Protein AF-A0A8C5A6H9-F1 (afdb_monomer_lite)

Organism: Gadus morhua (NCBI:txid8049)

Foldseek 3Di:
DLLLQQLLLLLQVVLCLQFPCNPPPDPVNVVSVVSNVVSVVSLCVVVPDDPDDDDDPCPVVLVVPLDLVVPVLLVVLLVVLVVLLVVLVLLLCLLVVPVDPVSVCCCQAAAVLSVAPRCRNNVLSNSSNVPVNVLSVVLSVLSNAFAAQCNLSSLSSVLNSLLVSLVVRLCQLQDPPNPPSRHHDPVNNVVNCVVSVCSNVSSVVVSVVCVVCVSRHNDDDPPPPDD

pLDDT: mean 77.81, std 19.08, range [29.95, 96.19]

Radius of gyration: 20.24 Å; chains: 1; bounding box: 50×39×72 Å

InterPro domains:
  IPR033118 EXPERA domain [PF05241] (215-316)
  IPR033118 EXPERA domain [PS51751] (26-149)
  IPR033118 EXPERA domain [PS51751] (179-313)
  IPR047195 Transmembrane 6 superfamily member 1/2 [cd21106] (8-324)
  IPR059044 Transmembrane 6 superfamily member 1/2, transmembrane domain [PF26083] (27-160)

Structure (mmCIF, N/CA/C/O backbone):
data_AF-A0A8C5A6H9-F1
#
_entry.id   AF-A0A8C5A6H9-F1
#
loop_
_atom_site.group_PDB
_atom_site.id
_atom_site.type_symbol
_atom_site.label_atom_id
_atom_site.label_alt_id
_atom_site.label_comp_id
_atom_site.label_asym_id
_atom_site.label_entity_id
_atom_site.label_seq_id
_atom_site.pdbx_PDB_ins_code
_atom_site.Cartn_x
_atom_site.Cartn_y
_atom_site.Cartn_z
_atom_site.occupancy
_atom_site.B_iso_or_equiv
_atom_site.auth_seq_id
_atom_site.auth_comp_id
_atom_site.auth_asym_id
_atom_site.auth_atom_id
_atom_site.pdbx_PDB_model_num
ATOM 1 N N . MET A 1 1 ? -3.275 17.966 7.745 1.00 32.75 1 MET A N 1
ATOM 2 C CA . MET A 1 1 ? -2.612 18.231 6.449 1.00 32.75 1 MET A CA 1
ATOM 3 C C . MET A 1 1 ? -1.082 18.233 6.530 1.00 32.75 1 MET A C 1
ATOM 5 O O . MET A 1 1 ? -0.492 17.396 5.872 1.00 32.75 1 MET A O 1
ATOM 9 N N . TYR A 1 2 ? -0.413 19.043 7.370 1.00 29.95 2 TYR A N 1
ATOM 10 C CA . TYR A 1 2 ? 1.060 18.943 7.549 1.00 29.95 2 TYR A CA 1
ATOM 11 C C . TYR A 1 2 ? 1.536 17.670 8.277 1.00 29.95 2 TYR A C 1
ATOM 13 O O . TYR A 1 2 ? 2.704 17.320 8.201 1.00 29.95 2 TYR A O 1
ATOM 21 N N . PHE A 1 3 ? 0.625 16.978 8.964 1.00 32.16 3 PHE A N 1
ATOM 22 C CA . PHE A 1 3 ? 0.917 15.822 9.816 1.00 32.16 3 PHE A CA 1
ATOM 23 C C . PHE A 1 3 ? 0.819 14.460 9.091 1.00 32.16 3 PHE A C 1
ATOM 25 O O . PHE A 1 3 ? 1.395 13.475 9.535 1.00 32.16 3 PHE A O 1
ATOM 32 N N . GLU A 1 4 ? 0.116 14.415 7.954 1.00 34.84 4 GLU A N 1
ATOM 33 C CA . GLU A 1 4 ? -0.181 13.189 7.183 1.00 34.84 4 GLU A CA 1
ATOM 34 C C . GLU A 1 4 ? 0.996 12.712 6.325 1.00 34.84 4 GLU A C 1
ATOM 36 O O . GLU A 1 4 ? 1.080 11.544 5.958 1.00 34.84 4 GLU A O 1
ATOM 41 N N . VAL A 1 5 ? 1.908 13.627 5.997 1.00 42.59 5 VAL A N 1
ATOM 42 C CA . VAL A 1 5 ? 2.967 13.388 5.011 1.00 42.59 5 VAL A CA 1
ATOM 43 C C . VAL A 1 5 ? 4.311 13.101 5.695 1.00 42.59 5 VAL A C 1
ATOM 45 O O . VAL A 1 5 ? 5.244 12.651 5.043 1.00 42.59 5 VAL A O 1
ATOM 48 N N . SER A 1 6 ? 4.429 13.323 7.009 1.00 36.84 6 SER A N 1
ATOM 49 C CA . SER A 1 6 ? 5.723 13.292 7.692 1.00 36.84 6 SER A CA 1
ATOM 50 C C . SER A 1 6 ? 6.153 11.861 8.056 1.00 36.84 6 SER A C 1
ATOM 52 O O . SER A 1 6 ? 7.066 11.311 7.452 1.00 36.84 6 SER A O 1
ATOM 54 N N . VAL A 1 7 ? 5.473 11.194 8.985 1.00 41.84 7 VAL A N 1
ATOM 55 C CA . VAL A 1 7 ? 5.822 9.849 9.505 1.00 41.84 7 VAL A CA 1
ATOM 56 C C . VAL A 1 7 ? 6.287 8.790 8.461 1.00 41.84 7 VAL A C 1
ATOM 58 O O . VAL A 1 7 ? 7.306 8.135 8.700 1.00 41.84 7 VAL A O 1
ATOM 61 N N . PRO A 1 8 ? 5.629 8.631 7.296 1.00 43.25 8 PRO A N 1
ATOM 62 C CA . PRO A 1 8 ? 6.088 7.860 6.128 1.00 43.25 8 PRO A CA 1
ATOM 63 C C . PRO A 1 8 ? 7.559 7.974 5.742 1.00 43.25 8 PRO A C 1
ATOM 65 O O . PRO A 1 8 ? 8.177 7.005 5.291 1.00 43.25 8 PRO A O 1
ATOM 68 N N . CYS A 1 9 ? 8.108 9.180 5.861 1.00 39.91 9 CYS A N 1
ATOM 69 C CA . CYS A 1 9 ? 9.362 9.519 5.221 1.00 39.91 9 CYS A CA 1
ATOM 70 C C . CYS A 1 9 ? 10.543 8.848 5.919 1.00 39.91 9 CYS A C 1
ATOM 72 O O . CYS A 1 9 ? 11.524 8.515 5.265 1.00 39.91 9 CYS A O 1
ATOM 74 N N . CYS A 1 10 ? 10.422 8.541 7.212 1.00 40.81 10 CYS A N 1
ATOM 75 C CA . CYS A 1 10 ? 11.445 7.843 7.993 1.00 40.81 10 CYS A CA 1
ATOM 76 C C . CYS A 1 10 ? 11.678 6.402 7.531 1.00 40.81 10 CYS A C 1
ATOM 78 O O . CYS A 1 10 ? 12.814 5.938 7.541 1.00 40.81 10 CYS A O 1
ATOM 80 N N . LEU A 1 11 ? 10.616 5.707 7.110 1.00 43.72 11 LEU A N 1
ATOM 81 C CA . LEU A 1 11 ? 10.711 4.334 6.613 1.00 43.72 11 LEU A CA 1
ATOM 82 C C . LEU A 1 11 ? 11.313 4.285 5.208 1.00 43.72 11 LEU A C 1
ATOM 84 O O . LEU A 1 11 ? 12.068 3.365 4.913 1.00 43.72 11 LEU A O 1
ATOM 88 N N . TYR A 1 12 ? 11.019 5.275 4.357 1.00 48.03 12 TYR A N 1
ATOM 89 C CA . TYR A 1 12 ? 11.419 5.233 2.947 1.00 48.03 12 TYR A CA 1
ATOM 90 C C . TYR A 1 12 ? 12.676 6.037 2.586 1.00 48.03 12 TYR A C 1
ATOM 92 O O . TYR A 1 12 ? 13.278 5.798 1.539 1.00 48.03 12 TYR A O 1
ATOM 100 N N . PHE A 1 13 ? 13.118 6.959 3.443 1.00 49.59 13 PHE A N 1
ATOM 101 C CA . PHE A 1 13 ? 14.305 7.783 3.214 1.00 49.59 13 PHE A CA 1
ATOM 102 C C . PHE A 1 13 ? 15.634 7.023 3.067 1.00 49.59 13 PHE A C 1
ATOM 104 O O . PHE A 1 13 ? 16.380 7.369 2.145 1.00 49.59 13 PHE A O 1
ATOM 111 N N . PRO A 1 14 ? 15.956 5.974 3.859 1.00 52.91 14 PRO A N 1
ATOM 112 C CA . PRO A 1 14 ? 17.180 5.205 3.620 1.00 52.91 14 PRO A CA 1
ATOM 113 C C . PRO A 1 14 ? 17.219 4.559 2.222 1.00 52.91 14 PRO A C 1
ATOM 115 O O . PRO A 1 14 ? 18.298 4.306 1.692 1.00 52.91 14 PRO A O 1
ATOM 118 N N . PHE A 1 15 ? 16.072 4.366 1.560 1.00 49.03 15 PHE A N 1
ATOM 119 C CA . PHE A 1 15 ? 16.014 3.781 0.218 1.00 49.03 15 PHE A CA 1
ATOM 120 C C . PHE A 1 15 ? 16.299 4.777 -0.910 1.00 49.03 15 PHE A C 1
ATOM 122 O O . PHE A 1 15 ? 16.715 4.352 -1.990 1.00 49.03 15 PHE A O 1
ATOM 129 N N . CYS A 1 16 ? 16.194 6.088 -0.666 1.00 51.28 16 CYS A N 1
ATOM 130 C CA . CYS A 1 16 ? 16.636 7.108 -1.626 1.00 51.28 16 CYS A CA 1
ATOM 131 C C . CYS A 1 16 ? 18.145 7.014 -1.930 1.00 51.28 16 CYS A C 1
ATOM 133 O O . CYS A 1 16 ? 18.565 7.374 -3.029 1.00 51.28 16 CYS A O 1
ATOM 135 N N . PHE A 1 17 ? 18.948 6.458 -1.015 1.00 45.25 17 PHE A N 1
ATOM 136 C CA . PHE A 1 17 ? 20.385 6.226 -1.215 1.00 45.25 17 PHE A CA 1
ATOM 137 C C . PHE A 1 17 ? 20.705 5.049 -2.151 1.00 45.25 17 PHE A C 1
ATOM 139 O O . PHE A 1 17 ? 21.821 4.956 -2.651 1.00 45.25 17 PHE A O 1
ATOM 146 N N . THR A 1 18 ? 19.738 4.164 -2.422 1.00 46.59 18 THR A N 1
ATOM 147 C CA . THR A 1 18 ? 19.927 2.975 -3.284 1.00 46.59 18 THR A CA 1
ATOM 148 C C . THR A 1 18 ? 19.525 3.204 -4.748 1.00 46.59 18 THR A C 1
ATOM 150 O O . THR A 1 18 ? 19.707 2.331 -5.596 1.00 46.59 18 THR A O 1
ATOM 153 N N . GLY A 1 19 ? 18.969 4.378 -5.069 1.00 46.19 19 GLY A N 1
ATOM 154 C CA . GLY A 1 19 ? 18.598 4.754 -6.432 1.00 46.19 19 GLY A CA 1
ATOM 155 C C . GLY A 1 19 ? 19.796 5.194 -7.279 1.00 46.19 19 GLY A C 1
ATOM 156 O O . GLY A 1 19 ? 20.845 5.563 -6.761 1.00 46.19 19 GLY A O 1
ATOM 157 N N . LYS A 1 20 ? 19.610 5.248 -8.606 1.00 46.69 20 LYS A N 1
ATOM 158 C CA . LYS A 1 20 ? 20.627 5.640 -9.612 1.00 46.69 20 LYS A CA 1
ATOM 159 C C . LYS A 1 20 ? 21.284 7.018 -9.368 1.00 46.69 20 LYS A C 1
ATOM 161 O O . LYS A 1 20 ? 22.309 7.316 -9.968 1.00 46.69 20 LYS A O 1
ATOM 166 N N . TYR A 1 21 ? 20.703 7.835 -8.486 1.00 52.69 21 TYR A N 1
ATOM 167 C CA . TYR A 1 21 ? 21.174 9.166 -8.086 1.00 52.69 21 TYR A CA 1
ATOM 168 C C . TYR A 1 21 ? 21.500 9.285 -6.584 1.00 52.69 21 TYR A C 1
ATOM 170 O O . TYR A 1 21 ? 21.670 10.396 -6.092 1.00 52.69 21 TYR A O 1
ATOM 178 N N . GLY A 1 22 ? 21.604 8.173 -5.843 1.00 51.25 22 GLY A N 1
ATOM 179 C CA . GLY A 1 22 ? 21.815 8.172 -4.387 1.00 51.25 22 GLY A CA 1
ATOM 180 C C . GLY A 1 22 ? 23.109 8.852 -3.915 1.00 51.25 22 GLY A C 1
ATOM 181 O O . GLY A 1 22 ? 23.223 9.204 -2.745 1.00 51.25 22 GLY A O 1
ATOM 182 N N . THR A 1 23 ? 24.064 9.084 -4.822 1.00 50.41 23 THR A N 1
ATOM 183 C CA . THR A 1 23 ? 25.348 9.756 -4.563 1.00 50.41 23 THR A CA 1
ATOM 184 C C . THR A 1 23 ? 25.373 11.237 -4.961 1.00 50.41 23 THR A C 1
ATOM 186 O O . THR A 1 23 ? 26.350 11.926 -4.670 1.00 50.41 23 THR A O 1
ATOM 189 N N . GLN A 1 24 ? 24.325 11.762 -5.609 1.00 55.00 24 GLN A N 1
ATOM 190 C CA . GLN A 1 24 ? 24.248 13.179 -5.977 1.00 55.00 24 GLN A CA 1
ATOM 191 C C . GLN A 1 24 ? 23.612 13.991 -4.844 1.00 55.00 24 GLN A C 1
ATOM 193 O O . GLN A 1 24 ? 22.392 14.118 -4.736 1.00 55.00 24 GLN A O 1
ATOM 198 N N . VAL A 1 25 ? 24.468 14.563 -3.996 1.00 52.41 25 VAL A N 1
ATOM 199 C CA . VAL A 1 25 ? 24.085 15.414 -2.862 1.00 52.41 25 VAL A CA 1
ATOM 200 C C . VAL A 1 25 ? 23.673 16.805 -3.369 1.00 52.41 25 VAL A C 1
ATOM 202 O O . VAL A 1 25 ? 24.443 17.759 -3.350 1.00 52.41 25 VAL A O 1
ATOM 205 N N . GLY A 1 26 ? 22.463 16.914 -3.918 1.00 60.84 26 GLY A N 1
ATOM 206 C CA . GLY A 1 26 ? 21.876 18.191 -4.337 1.00 60.84 26 GLY A CA 1
ATOM 207 C C . GLY A 1 26 ? 21.120 18.898 -3.198 1.00 60.84 26 GLY A C 1
ATOM 208 O O . GLY A 1 26 ? 20.807 18.275 -2.188 1.00 60.84 26 GLY A O 1
ATOM 209 N N . PRO A 1 27 ? 20.724 20.174 -3.352 1.00 57.44 27 PRO A N 1
ATOM 210 C CA . PRO A 1 27 ? 19.940 20.900 -2.341 1.00 57.44 27 PRO A CA 1
ATOM 211 C C . PRO A 1 27 ? 18.602 20.223 -1.970 1.00 57.44 27 PRO A C 1
ATOM 213 O O . PRO A 1 27 ? 18.133 20.345 -0.840 1.00 57.44 27 PRO A O 1
ATOM 216 N N . LEU A 1 28 ? 18.024 19.433 -2.883 1.00 58.66 28 LEU A N 1
ATOM 217 C CA . LEU A 1 28 ? 16.845 18.590 -2.634 1.00 58.66 28 LEU A CA 1
ATOM 218 C C . LEU A 1 28 ? 17.087 17.527 -1.547 1.00 58.66 28 LEU A C 1
ATOM 220 O O . LEU A 1 28 ? 16.167 17.166 -0.821 1.00 58.66 28 LEU A O 1
ATOM 224 N N . PHE A 1 29 ? 18.324 17.052 -1.395 1.00 58.66 29 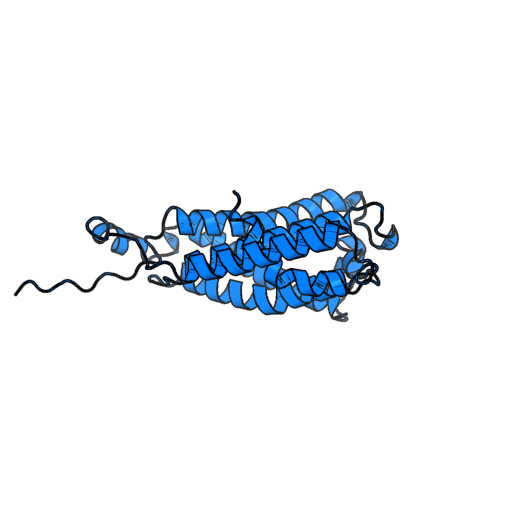PHE A N 1
ATOM 225 C CA . PHE A 1 29 ? 18.695 16.055 -0.392 1.00 58.66 29 PHE A CA 1
ATOM 226 C C . PHE A 1 29 ? 18.609 16.614 1.033 1.00 58.66 29 PHE A C 1
ATOM 228 O O . PHE A 1 29 ? 18.078 15.953 1.921 1.00 58.66 29 PHE A O 1
ATOM 235 N N . LEU A 1 30 ? 19.051 17.859 1.245 1.00 64.12 30 LEU A N 1
ATOM 236 C CA . LEU A 1 30 ? 18.933 18.537 2.541 1.00 64.12 30 LEU A CA 1
ATOM 237 C C . LEU A 1 30 ? 17.471 18.785 2.919 1.00 64.12 30 LEU A C 1
ATOM 239 O O . LEU A 1 30 ? 17.105 18.632 4.083 1.00 64.12 30 LEU A O 1
ATOM 243 N N . LEU A 1 31 ? 16.631 19.109 1.932 1.00 65.75 31 LEU A N 1
ATOM 244 C CA . LEU A 1 31 ? 15.192 19.256 2.129 1.00 65.75 31 LEU A CA 1
ATOM 245 C C . LEU A 1 31 ? 14.530 17.913 2.474 1.00 65.75 31 LEU A C 1
ATOM 247 O O . LEU A 1 31 ? 13.665 17.865 3.341 1.00 65.75 31 LEU A O 1
ATOM 251 N N . HIS A 1 32 ? 14.975 16.804 1.876 1.00 61.34 32 HIS A N 1
ATOM 252 C CA . HIS A 1 32 ? 14.516 15.473 2.278 1.00 61.34 32 HIS A CA 1
ATOM 253 C C . HIS A 1 32 ? 14.993 15.075 3.686 1.00 61.34 32 HIS A C 1
ATOM 255 O O . HIS A 1 32 ? 14.204 14.509 4.439 1.00 61.34 32 HIS A O 1
ATOM 261 N N . ILE A 1 33 ? 16.233 15.398 4.080 1.00 62.25 33 ILE A N 1
ATOM 262 C CA . ILE A 1 33 ? 16.727 15.146 5.447 1.00 62.25 33 ILE A CA 1
ATOM 263 C C . ILE A 1 33 ? 15.912 15.930 6.474 1.00 62.25 33 ILE A C 1
ATOM 265 O O . ILE A 1 33 ? 15.464 15.354 7.464 1.00 62.25 33 ILE A O 1
ATOM 269 N N . SER A 1 34 ? 15.703 17.232 6.259 1.00 68.44 34 SER A N 1
ATOM 270 C CA . SER A 1 34 ? 14.941 18.059 7.201 1.00 68.44 34 SER A CA 1
ATOM 271 C C . SER A 1 34 ? 13.501 17.568 7.325 1.00 68.44 34 SER A C 1
ATOM 273 O O . SER A 1 34 ? 12.968 17.480 8.431 1.00 68.44 34 SER A O 1
ATOM 275 N N . TYR A 1 35 ? 12.912 17.144 6.208 1.00 62.16 35 TYR A N 1
ATOM 276 C CA . TYR A 1 35 ? 11.596 16.531 6.180 1.00 62.16 35 TYR A CA 1
ATOM 277 C C . TYR A 1 35 ? 11.532 15.251 7.022 1.00 62.16 35 TYR A C 1
ATOM 279 O O . TYR A 1 35 ? 10.622 15.078 7.830 1.00 62.16 35 TYR A O 1
ATOM 287 N N . VAL A 1 36 ? 12.530 14.376 6.905 1.00 63.03 36 VAL A N 1
ATOM 288 C CA . VAL A 1 36 ? 12.621 13.128 7.678 1.00 63.03 36 VAL A CA 1
ATOM 289 C C . VAL A 1 36 ? 12.822 13.397 9.163 1.00 63.03 36 VAL A C 1
ATOM 291 O O . VAL A 1 36 ? 12.183 12.754 9.986 1.00 63.03 36 VAL A O 1
ATOM 294 N N . LEU A 1 37 ? 13.634 14.382 9.536 1.00 69.69 37 LEU A N 1
ATOM 295 C CA . LEU A 1 37 ? 13.829 14.744 10.943 1.00 69.69 37 LEU A CA 1
ATOM 296 C C . LEU A 1 37 ? 12.535 15.261 11.586 1.00 69.69 37 LEU A C 1
ATOM 298 O O . LEU A 1 37 ? 12.173 14.824 12.679 1.00 69.69 37 LEU A O 1
ATOM 302 N N . VAL A 1 38 ? 11.796 16.122 10.881 1.00 68.44 38 VAL A N 1
ATOM 303 C CA . VAL A 1 38 ? 10.467 16.603 11.307 1.00 68.44 38 VAL A CA 1
ATOM 304 C C . VAL A 1 38 ? 9.493 15.433 11.460 1.00 68.44 38 VAL A C 1
ATOM 306 O O . VAL A 1 38 ? 8.682 15.402 12.382 1.00 68.44 38 VAL A O 1
ATOM 309 N N . SER A 1 39 ? 9.618 14.435 10.592 1.00 60.75 39 SER A N 1
ATOM 310 C CA . SER A 1 39 ? 8.804 13.224 10.589 1.00 60.75 39 SER A CA 1
ATOM 311 C C . SER A 1 39 ? 9.081 12.292 11.756 1.00 60.75 39 SER A C 1
ATOM 313 O O . SER A 1 39 ? 8.139 11.854 12.414 1.00 60.75 39 SER A O 1
ATOM 315 N N . VAL A 1 40 ? 10.357 12.033 12.058 1.00 64.62 40 VAL A N 1
ATOM 316 C CA . VAL A 1 40 ? 10.775 11.276 13.244 1.00 64.62 40 VAL A CA 1
ATOM 317 C C . VAL A 1 40 ? 10.258 11.981 14.498 1.00 64.62 40 VAL A C 1
ATOM 319 O O . VAL A 1 40 ? 9.619 11.353 15.341 1.00 64.62 40 VAL A O 1
ATOM 322 N N . TRP A 1 41 ? 10.474 13.296 14.594 1.00 72.56 41 TRP A N 1
ATOM 323 C CA . TRP A 1 41 ? 10.038 14.105 15.730 1.00 72.56 41 TRP A CA 1
ATOM 324 C C . TRP A 1 41 ? 8.513 14.083 15.919 1.00 72.56 41 TRP A C 1
ATOM 326 O O . TRP A 1 41 ? 8.030 13.870 17.032 1.00 72.56 41 TRP A O 1
ATOM 336 N N . ALA A 1 42 ? 7.746 14.232 14.837 1.00 64.00 42 ALA A N 1
ATOM 337 C CA . ALA A 1 42 ? 6.287 14.159 14.865 1.00 64.00 42 ALA A CA 1
ATOM 338 C C . ALA A 1 42 ? 5.785 12.781 15.327 1.00 64.00 42 ALA A C 1
ATOM 340 O O . ALA A 1 42 ? 4.842 12.707 16.114 1.00 64.00 42 ALA A O 1
ATOM 341 N N . CYS A 1 43 ? 6.448 11.706 14.890 1.00 63.00 43 CYS A N 1
ATOM 342 C CA . CYS A 1 43 ? 6.144 10.339 15.303 1.00 63.00 43 CYS A CA 1
ATOM 343 C C . CYS A 1 43 ? 6.325 10.170 16.818 1.00 63.00 43 CYS A C 1
ATOM 345 O O . CYS A 1 43 ? 5.396 9.763 17.515 1.00 63.00 43 CYS A O 1
ATOM 347 N N . PHE A 1 44 ? 7.478 10.593 17.352 1.00 68.06 44 PHE A N 1
ATOM 348 C CA . PHE A 1 44 ? 7.723 10.588 18.796 1.00 68.06 44 PHE A CA 1
ATOM 349 C C . PHE A 1 44 ? 6.681 11.409 19.557 1.00 68.06 44 PHE A C 1
ATOM 351 O O . PHE A 1 44 ? 6.193 10.966 20.592 1.00 68.06 44 PHE A O 1
ATOM 358 N N . ARG A 1 45 ? 6.282 12.573 19.035 1.00 72.62 45 ARG A N 1
ATOM 359 C CA . ARG A 1 45 ? 5.280 13.433 19.674 1.00 72.62 45 ARG A CA 1
ATOM 360 C C . ARG A 1 45 ? 3.879 12.811 19.715 1.00 72.62 45 ARG A C 1
ATOM 362 O O . ARG A 1 45 ? 3.117 13.139 20.617 1.00 72.62 45 ARG A O 1
ATOM 369 N N . VAL A 1 46 ? 3.508 11.964 18.756 1.00 65.50 46 VAL A N 1
ATOM 370 C CA . VAL A 1 46 ? 2.214 11.248 18.775 1.00 65.50 46 VAL A CA 1
ATOM 371 C C . VAL A 1 46 ? 2.253 10.127 19.786 1.00 65.50 46 VAL A C 1
ATOM 373 O O . VAL A 1 46 ? 1.424 10.105 20.684 1.00 65.50 46 VAL A O 1
ATOM 376 N N . PHE A 1 47 ? 3.273 9.271 19.712 1.00 64.25 47 PHE A N 1
ATOM 377 C CA . PHE A 1 47 ? 3.419 8.163 20.654 1.00 64.25 47 PHE A CA 1
ATOM 378 C C . PHE A 1 47 ? 3.637 8.619 22.104 1.00 64.25 47 PHE A C 1
ATOM 380 O O . PHE A 1 47 ? 3.380 7.856 23.028 1.00 64.25 47 PHE A O 1
ATOM 387 N N . SER A 1 48 ? 4.100 9.856 22.316 1.00 66.62 48 SER A N 1
ATOM 388 C CA . SER A 1 48 ? 4.306 10.432 23.653 1.00 66.62 48 SER A CA 1
ATOM 389 C C . SER A 1 48 ? 3.101 11.211 24.191 1.00 66.62 48 SER A C 1
ATOM 391 O O . SER A 1 48 ? 3.181 11.738 25.301 1.00 66.62 48 SER A O 1
ATOM 393 N N . GLN A 1 49 ? 2.007 11.353 23.434 1.00 58.06 49 GLN A N 1
ATOM 394 C CA . GLN A 1 49 ? 0.819 12.039 23.942 1.00 58.06 49 GLN A CA 1
ATOM 395 C C . GLN A 1 49 ? 0.059 11.130 24.917 1.00 58.06 49 GLN A C 1
ATOM 397 O O . GLN A 1 49 ? -0.237 9.986 24.575 1.00 58.06 49 GLN A O 1
ATOM 402 N N . PRO A 1 50 ? -0.283 11.612 26.127 1.00 53.25 50 PRO A N 1
ATOM 403 C CA . PRO A 1 50 ? -1.159 10.864 27.013 1.00 53.25 50 PRO A CA 1
ATOM 404 C C . PRO A 1 50 ? -2.529 10.715 26.334 1.00 53.25 50 PRO A C 1
ATOM 406 O O . PRO A 1 50 ? -3.015 11.700 25.764 1.00 53.25 50 PRO A O 1
ATOM 409 N N . PRO A 1 51 ? -3.164 9.528 26.382 1.00 55.22 51 PRO A N 1
ATOM 410 C CA . PRO A 1 51 ? -4.454 9.294 25.742 1.00 55.22 51 PRO A CA 1
ATOM 411 C C . PRO A 1 51 ? -5.479 10.289 26.292 1.00 55.22 51 PRO A C 1
ATOM 413 O O . PRO A 1 51 ? -5.948 10.181 27.423 1.00 55.22 51 PRO A O 1
ATOM 416 N N . THR A 1 52 ? -5.773 11.323 25.506 1.00 47.28 52 THR A N 1
ATOM 417 C CA . THR A 1 52 ? -6.638 12.428 25.913 1.00 47.28 52 THR A CA 1
ATOM 418 C C . THR A 1 52 ? -8.038 12.110 25.424 1.00 47.28 52 THR A C 1
ATOM 420 O O . THR A 1 52 ? -8.426 12.505 24.331 1.00 47.28 52 THR A O 1
ATOM 423 N N . LEU A 1 53 ? -8.806 11.358 26.210 1.00 52.06 53 LEU A N 1
ATOM 424 C CA . LEU A 1 53 ? -10.251 11.315 26.022 1.00 52.06 53 LEU A CA 1
ATOM 425 C C . LEU A 1 53 ? -10.941 11.191 27.381 1.00 52.06 53 LEU A C 1
ATOM 427 O O . LEU A 1 53 ? -10.874 10.158 28.043 1.00 52.06 53 LEU A O 1
ATOM 431 N N . GLU A 1 54 ? -11.591 12.273 27.804 1.00 43.72 54 GLU A N 1
ATOM 432 C CA . GLU A 1 54 ? -12.460 12.294 28.976 1.00 43.72 54 GLU A CA 1
ATOM 433 C C . GLU A 1 54 ? -13.727 11.472 28.689 1.00 43.72 54 GLU A C 1
ATOM 435 O O . GLU A 1 54 ? -14.563 11.823 27.855 1.00 43.72 54 GLU A O 1
ATOM 440 N N . ILE A 1 55 ? -13.853 10.336 29.375 1.00 52.28 55 ILE A N 1
ATOM 441 C CA . ILE A 1 55 ? -14.958 9.385 29.232 1.00 52.28 55 ILE A CA 1
ATOM 442 C C . ILE A 1 55 ? -15.971 9.653 30.347 1.00 52.28 55 ILE A C 1
ATOM 444 O O . ILE A 1 55 ? -15.847 9.097 31.433 1.00 52.28 55 ILE A O 1
ATOM 448 N N . THR A 1 56 ? -17.005 10.452 30.070 1.00 44.66 56 THR A N 1
ATOM 449 C CA . THR A 1 56 ? -18.175 10.538 30.975 1.00 44.66 56 THR A CA 1
ATOM 450 C C . THR A 1 56 ? -19.520 10.309 30.262 1.00 44.66 56 THR A C 1
ATOM 452 O O . THR A 1 56 ? -20.539 10.155 30.921 1.00 44.66 56 THR A O 1
ATOM 455 N N . GLY A 1 57 ? -19.568 10.175 28.927 1.00 45.59 57 GLY A N 1
ATOM 456 C CA . GLY A 1 57 ? -20.851 10.076 28.196 1.00 45.59 57 GLY A CA 1
ATOM 457 C C . GLY A 1 57 ? -21.096 8.841 27.316 1.00 45.59 57 GLY A C 1
ATOM 458 O O . GLY A 1 57 ? -22.231 8.616 26.906 1.00 45.59 57 GLY A O 1
ATOM 459 N N . GLN A 1 58 ? -20.077 8.042 26.974 1.00 47.97 58 GLN A N 1
ATOM 460 C CA . GLN A 1 58 ? -20.174 7.109 25.830 1.00 47.97 58 GLN A CA 1
ATOM 461 C C . GLN A 1 58 ? -20.267 5.611 26.169 1.00 47.97 58 GLN A C 1
ATOM 463 O O . GLN A 1 58 ? -20.460 4.788 25.272 1.00 47.97 58 GLN A O 1
ATOM 468 N N . VAL A 1 59 ? -20.216 5.236 27.451 1.00 50.00 59 VAL A N 1
ATOM 469 C CA . VAL A 1 59 ? -20.243 3.825 27.892 1.00 50.00 59 VAL A CA 1
ATOM 470 C C . VAL A 1 59 ? -21.512 3.088 27.417 1.00 50.00 59 VAL A C 1
ATOM 472 O O . VAL A 1 59 ? -21.458 1.902 27.101 1.00 50.00 59 VAL A O 1
ATOM 475 N N . SER A 1 60 ? -22.635 3.796 27.248 1.00 44.50 60 SER A N 1
ATOM 476 C CA . SER A 1 60 ? -23.925 3.195 26.872 1.00 44.50 60 SER A CA 1
ATOM 477 C C . SER A 1 60 ? -24.036 2.774 25.388 1.00 44.50 60 SER A C 1
ATOM 479 O O . SER A 1 60 ? -24.706 1.789 25.080 1.00 44.50 60 SER A O 1
ATOM 481 N N . LYS A 1 61 ? -23.333 3.428 24.445 1.00 48.62 61 LYS A N 1
ATOM 482 C CA . LYS A 1 61 ? -23.344 3.030 23.012 1.00 48.62 61 LYS A CA 1
ATOM 483 C C . LYS A 1 61 ? -22.371 1.894 22.680 1.00 48.62 61 LYS A C 1
ATOM 485 O O . LYS A 1 61 ? -22.593 1.162 21.712 1.00 48.62 61 LYS A O 1
ATOM 490 N N . SER A 1 62 ? -21.339 1.709 23.504 1.00 49.16 62 SER A N 1
ATOM 491 C CA . SER A 1 62 ? -20.268 0.721 23.308 1.00 49.16 62 SER A CA 1
ATOM 492 C C . SER A 1 62 ? -20.779 -0.733 23.250 1.00 49.16 62 SER A C 1
ATOM 494 O O . SER A 1 62 ? -20.269 -1.550 22.482 1.00 49.16 62 SER A O 1
ATOM 496 N N . GLN A 1 63 ? -21.860 -1.070 23.965 1.00 49.75 63 GLN A N 1
ATOM 497 C CA . GLN A 1 63 ? -22.418 -2.432 23.965 1.00 49.75 63 GLN A CA 1
ATOM 498 C C . GLN A 1 63 ? -23.150 -2.827 22.668 1.00 49.75 63 GLN A C 1
ATOM 500 O O . GLN A 1 63 ? -23.095 -3.996 22.285 1.00 49.75 63 GLN A O 1
ATOM 505 N N . SER A 1 64 ? -23.794 -1.888 21.963 1.00 46.44 64 SER A N 1
ATOM 506 C CA . SER A 1 64 ? -24.591 -2.165 20.744 1.00 46.44 64 SER A CA 1
ATOM 507 C C . SER A 1 64 ? -23.725 -2.442 19.504 1.00 46.44 64 SER A C 1
ATOM 509 O O . SER A 1 64 ? -24.157 -3.044 18.519 1.00 46.44 64 SER A O 1
ATOM 511 N N . LEU A 1 65 ? -22.460 -2.037 19.572 1.00 55.06 65 LEU A N 1
ATOM 512 C CA . LEU A 1 65 ? -21.510 -2.058 18.472 1.00 55.06 65 LEU A CA 1
ATOM 513 C C . LEU A 1 65 ? -20.642 -3.332 18.444 1.00 55.06 65 LEU A C 1
ATOM 515 O O . LEU A 1 65 ? -19.786 -3.444 17.575 1.00 55.06 65 LEU A O 1
ATOM 519 N N . LYS A 1 66 ? -20.833 -4.310 19.338 1.00 59.19 66 LYS A N 1
ATOM 520 C CA . LYS A 1 66 ? -19.958 -5.501 19.426 1.00 59.19 66 LYS A CA 1
ATOM 521 C C . LYS A 1 66 ? -19.955 -6.390 18.173 1.00 59.19 66 LYS A C 1
ATOM 523 O O . LYS A 1 66 ? -18.953 -7.038 17.899 1.00 59.19 66 LYS A O 1
ATOM 528 N N . ASN A 1 67 ? -21.035 -6.394 17.388 1.00 68.50 67 ASN A N 1
ATOM 529 C CA . ASN A 1 67 ? -21.100 -7.177 16.152 1.00 68.50 67 ASN A CA 1
ATOM 530 C C . ASN A 1 67 ? -20.549 -6.386 14.961 1.00 68.50 67 ASN A C 1
ATOM 532 O O . ASN A 1 67 ? -21.169 -5.416 14.522 1.00 68.50 67 ASN A O 1
ATOM 536 N N . VAL A 1 68 ? -19.450 -6.872 14.377 1.00 75.06 68 VAL A N 1
ATOM 537 C CA . VAL A 1 68 ? -18.833 -6.342 13.143 1.00 75.06 68 VAL A CA 1
ATOM 538 C C . VAL A 1 68 ? -19.857 -6.206 12.007 1.00 75.06 68 VAL A C 1
ATOM 540 O O . VAL A 1 68 ? -19.886 -5.195 11.314 1.00 75.06 68 VAL A O 1
ATOM 543 N N . LEU A 1 69 ? -20.781 -7.165 11.875 1.00 70.62 69 LEU A N 1
ATOM 544 C CA . LEU A 1 69 ? -21.839 -7.163 10.852 1.00 70.62 69 LEU A CA 1
ATOM 545 C C . LEU A 1 69 ? -22.805 -5.970 10.940 1.00 70.62 69 LEU A C 1
ATOM 547 O O . LEU A 1 69 ? -23.414 -5.603 9.941 1.00 70.62 69 LEU A O 1
ATOM 551 N N . ARG A 1 70 ? -22.943 -5.330 12.109 1.00 76.00 70 ARG A N 1
ATOM 552 C CA . ARG A 1 70 ? -23.759 -4.111 12.263 1.00 76.00 70 ARG A CA 1
ATOM 553 C C . ARG A 1 70 ? -23.016 -2.841 11.833 1.00 76.00 70 ARG A C 1
ATOM 555 O O . ARG A 1 70 ? -23.558 -1.745 11.950 1.00 76.00 70 ARG A O 1
ATOM 562 N N . ARG A 1 71 ? -21.784 -2.978 11.336 1.00 81.38 71 ARG A N 1
ATOM 563 C CA . ARG A 1 71 ? -20.896 -1.885 10.941 1.00 81.38 71 ARG A CA 1
ATOM 564 C C . ARG A 1 71 ? -20.438 -2.089 9.492 1.00 81.38 71 ARG A C 1
ATOM 566 O O . ARG A 1 71 ? -19.330 -2.567 9.256 1.00 81.38 71 ARG A O 1
ATOM 573 N N . PRO A 1 72 ? -21.263 -1.716 8.500 1.00 85.62 72 PRO A N 1
ATOM 574 C CA . PRO A 1 72 ? -20.976 -2.007 7.093 1.00 85.62 72 PRO A CA 1
ATOM 575 C C . PRO A 1 72 ? -19.661 -1.378 6.602 1.00 85.62 72 PRO A C 1
ATOM 577 O O . PRO A 1 72 ? -18.969 -1.971 5.781 1.00 85.62 72 PRO A O 1
ATOM 580 N N . LEU A 1 73 ? -19.273 -0.217 7.145 1.00 87.62 73 LEU A N 1
ATOM 581 C CA . LEU A 1 73 ? -17.981 0.408 6.840 1.00 87.62 73 LEU A CA 1
ATOM 582 C C . LEU A 1 73 ? -16.795 -0.410 7.368 1.00 87.62 73 LEU A C 1
ATOM 584 O O . LEU A 1 73 ? -15.816 -0.583 6.652 1.00 87.62 73 LEU A O 1
ATOM 588 N N . ASP A 1 74 ? -16.885 -0.940 8.590 1.00 89.50 74 ASP A N 1
ATOM 589 C CA . ASP A 1 74 ? -15.808 -1.743 9.179 1.00 89.50 74 ASP A CA 1
ATOM 590 C C . ASP A 1 74 ? -15.677 -3.088 8.418 1.00 89.50 74 ASP A C 1
ATOM 592 O O . ASP A 1 74 ? -14.564 -3.549 8.178 1.00 89.50 74 ASP A O 1
ATOM 596 N N . VAL A 1 75 ? -16.788 -3.663 7.923 1.00 90.88 75 VAL A N 1
ATOM 597 C CA . VAL A 1 75 ? -16.780 -4.832 7.013 1.00 90.88 75 VAL A CA 1
ATOM 598 C C . VAL A 1 75 ? -16.077 -4.518 5.689 1.00 90.88 75 VAL A C 1
ATOM 600 O O . VAL A 1 75 ? -15.252 -5.311 5.236 1.00 90.88 75 VAL A O 1
ATOM 603 N N . LEU A 1 76 ? -16.359 -3.362 5.077 1.00 93.44 76 LEU A N 1
ATOM 604 C CA . LEU A 1 76 ? -15.677 -2.930 3.854 1.00 93.44 76 LEU A CA 1
ATOM 605 C C . LEU A 1 76 ? -14.161 -2.815 4.073 1.00 93.44 76 LEU A C 1
ATOM 607 O O . LEU A 1 76 ? -13.386 -3.284 3.241 1.00 93.44 76 LEU A O 1
ATOM 611 N N . PHE A 1 77 ? -13.736 -2.246 5.206 1.00 94.69 77 PHE A N 1
ATOM 612 C CA . PHE A 1 77 ? -12.318 -2.163 5.557 1.00 94.69 77 PHE A CA 1
ATOM 613 C C . PHE A 1 77 ? -11.689 -3.535 5.806 1.00 94.69 77 PHE A C 1
ATOM 615 O O . PHE A 1 77 ? -10.557 -3.749 5.388 1.00 94.69 77 PHE A O 1
ATOM 622 N N . ILE A 1 78 ? -12.406 -4.484 6.413 1.00 94.50 78 ILE A N 1
ATOM 623 C CA . ILE A 1 78 ? -11.929 -5.866 6.576 1.00 94.50 78 ILE A CA 1
ATOM 624 C C . ILE A 1 78 ? -11.692 -6.525 5.213 1.00 94.50 78 ILE A C 1
ATOM 626 O O . ILE A 1 78 ? -10.613 -7.067 4.978 1.00 94.50 78 ILE A O 1
ATOM 630 N N . ILE A 1 79 ? -12.659 -6.434 4.293 1.00 95.12 79 ILE A N 1
ATOM 631 C CA . ILE A 1 79 ? -12.515 -6.969 2.929 1.00 95.12 79 ILE A CA 1
ATOM 632 C C . ILE A 1 79 ? -11.311 -6.322 2.240 1.00 95.12 79 ILE A C 1
ATOM 634 O O . ILE A 1 79 ? -10.468 -7.017 1.675 1.00 95.12 79 ILE A O 1
ATOM 638 N N . TYR A 1 80 ? -11.197 -4.996 2.338 1.00 95.69 80 TYR A N 1
ATOM 639 C CA . TYR A 1 80 ? -10.057 -4.262 1.807 1.00 95.69 80 TYR A CA 1
ATOM 640 C C . TYR A 1 80 ? -8.725 -4.754 2.388 1.00 95.69 80 TYR A C 1
ATOM 642 O O . TYR A 1 80 ? -7.810 -5.014 1.620 1.00 95.69 80 TYR A O 1
ATOM 650 N N . LEU A 1 81 ? -8.600 -4.911 3.708 1.00 95.94 81 LEU A N 1
ATOM 651 C CA . LEU A 1 81 ? -7.352 -5.326 4.356 1.00 95.94 81 LEU A CA 1
ATOM 652 C C . LEU A 1 81 ? -6.923 -6.737 3.935 1.00 95.94 81 LEU A C 1
ATOM 654 O O . LEU A 1 81 ? -5.731 -6.980 3.744 1.00 95.94 81 LEU A O 1
ATOM 658 N N . VAL A 1 82 ? -7.874 -7.653 3.731 1.00 96.06 82 VAL A N 1
ATOM 659 C CA . VA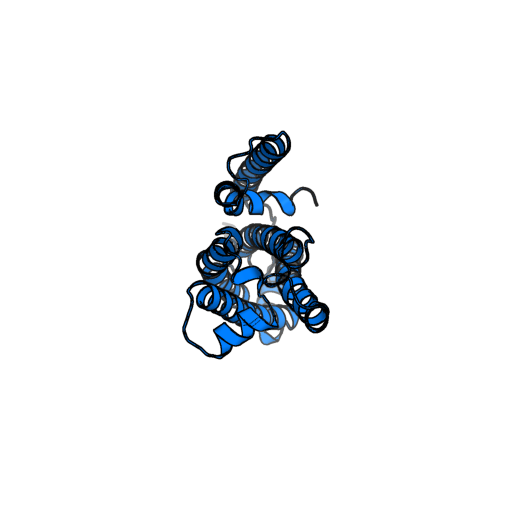L A 1 82 ? -7.590 -8.992 3.188 1.00 96.06 82 VAL A CA 1
ATOM 660 C C . VAL A 1 82 ? -7.040 -8.888 1.764 1.00 96.06 82 VAL A C 1
ATOM 662 O O . VAL A 1 82 ? -5.979 -9.443 1.470 1.00 96.06 82 VAL A O 1
ATOM 665 N N . LEU A 1 83 ? -7.711 -8.127 0.893 1.00 96.12 83 LEU A N 1
ATOM 666 C CA . LEU A 1 83 ? -7.257 -7.902 -0.483 1.00 96.12 83 LEU A CA 1
ATOM 667 C C . LEU A 1 83 ? -5.903 -7.180 -0.530 1.00 96.12 83 LEU A C 1
ATOM 669 O O . LEU A 1 83 ? -5.036 -7.549 -1.317 1.00 96.12 83 LEU A O 1
ATOM 673 N N . ALA A 1 84 ? -5.692 -6.195 0.342 1.00 95.56 84 ALA A N 1
ATOM 674 C CA . ALA A 1 84 ? -4.450 -5.447 0.470 1.00 95.56 84 ALA A CA 1
ATOM 675 C C . ALA A 1 84 ? -3.294 -6.346 0.921 1.00 95.56 84 ALA A C 1
ATOM 677 O O . ALA A 1 84 ? -2.205 -6.259 0.360 1.00 95.56 84 ALA A O 1
ATOM 678 N N . THR A 1 85 ? -3.539 -7.253 1.871 1.00 95.31 85 THR A N 1
ATOM 679 C CA . THR A 1 85 ? -2.552 -8.248 2.318 1.00 95.31 85 THR A CA 1
ATOM 680 C C . THR A 1 85 ? -2.141 -9.155 1.164 1.00 95.31 85 THR A C 1
ATOM 682 O O . THR A 1 85 ? -0.950 -9.296 0.886 1.00 95.31 85 THR A O 1
ATOM 685 N N . ALA A 1 86 ? -3.118 -9.716 0.444 1.00 95.69 86 ALA A N 1
ATOM 686 C CA . ALA A 1 86 ? -2.856 -10.570 -0.710 1.00 95.69 86 ALA A CA 1
ATOM 687 C C . ALA A 1 86 ? -2.087 -9.822 -1.811 1.00 95.69 86 ALA A C 1
ATOM 689 O O . ALA A 1 86 ? -1.086 -10.326 -2.313 1.00 95.69 86 ALA A O 1
ATOM 690 N N . PHE A 1 87 ? -2.506 -8.598 -2.144 1.00 95.38 87 PHE A N 1
ATOM 691 C CA . PHE A 1 87 ? -1.859 -7.772 -3.164 1.00 95.38 87 PHE A CA 1
ATOM 692 C C . PHE A 1 87 ? -0.424 -7.388 -2.784 1.00 95.38 87 PHE A C 1
ATOM 694 O O . PHE A 1 87 ? 0.478 -7.420 -3.620 1.00 95.38 87 PHE A O 1
ATOM 701 N N . CYS A 1 88 ? -0.194 -7.068 -1.511 1.00 94.81 88 CYS A N 1
ATOM 702 C CA . CYS A 1 88 ? 1.119 -6.721 -0.990 1.00 94.81 88 CYS A CA 1
ATOM 703 C C . CYS A 1 88 ? 2.095 -7.905 -1.050 1.00 94.81 88 CYS A C 1
ATOM 705 O O . CYS A 1 88 ? 3.211 -7.754 -1.551 1.00 94.81 88 CYS A O 1
ATOM 707 N N . ILE A 1 89 ? 1.653 -9.092 -0.620 1.00 95.06 89 ILE A N 1
ATOM 708 C CA . ILE A 1 89 ? 2.431 -10.334 -0.736 1.00 95.06 89 ILE A CA 1
ATOM 709 C C . ILE A 1 89 ? 2.698 -10.649 -2.207 1.00 95.06 89 ILE A C 1
ATOM 711 O O . ILE A 1 89 ? 3.837 -10.911 -2.582 1.00 95.06 89 ILE A O 1
ATOM 715 N N . PHE A 1 90 ? 1.675 -10.560 -3.058 1.00 96.19 90 PHE A N 1
ATOM 716 C CA . PHE A 1 90 ? 1.799 -10.820 -4.488 1.00 96.19 90 PHE A CA 1
ATOM 717 C C . PHE A 1 90 ? 2.853 -9.926 -5.154 1.00 96.19 90 PHE A C 1
ATOM 719 O O . PHE A 1 90 ? 3.747 -10.436 -5.827 1.00 96.19 90 PHE A O 1
ATOM 726 N N . ARG A 1 91 ? 2.833 -8.608 -4.916 1.00 94.94 91 ARG A N 1
ATOM 727 C CA . ARG A 1 91 ? 3.868 -7.700 -5.444 1.00 94.94 91 ARG A CA 1
ATOM 728 C C . ARG A 1 91 ? 5.261 -8.023 -4.905 1.00 94.94 91 ARG A C 1
ATOM 730 O O . ARG A 1 91 ? 6.232 -7.904 -5.648 1.00 94.94 91 ARG A O 1
ATOM 737 N N . GLY A 1 92 ? 5.361 -8.467 -3.652 1.00 95.44 92 GLY A N 1
ATOM 738 C CA . GLY A 1 92 ? 6.600 -8.990 -3.078 1.00 95.44 92 GLY A CA 1
ATOM 739 C C . GLY A 1 92 ? 7.123 -10.221 -3.828 1.00 95.44 92 GLY A C 1
ATOM 740 O O . GLY A 1 92 ? 8.290 -10.263 -4.207 1.00 95.44 92 GLY A O 1
ATOM 741 N N . LEU A 1 93 ? 6.252 -11.185 -4.138 1.00 95.50 93 LEU A N 1
ATOM 742 C CA . LEU A 1 93 ? 6.604 -12.370 -4.931 1.00 95.50 93 LEU A CA 1
ATOM 743 C C . LEU A 1 93 ? 7.043 -12.009 -6.359 1.00 95.50 93 LEU A C 1
ATOM 745 O O . LEU A 1 93 ? 7.993 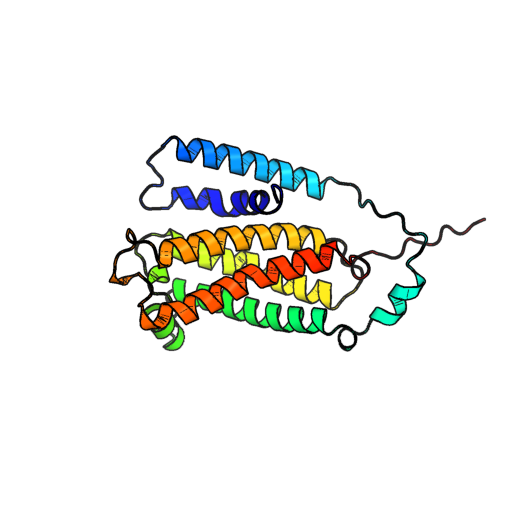-12.595 -6.878 1.00 95.50 93 LEU A O 1
ATOM 749 N N . VAL A 1 94 ? 6.403 -11.011 -6.978 1.00 96.19 94 VAL A N 1
ATOM 750 C CA . VAL A 1 94 ? 6.770 -10.513 -8.314 1.00 96.19 94 VAL A CA 1
ATOM 751 C C . VAL A 1 94 ? 8.205 -9.974 -8.344 1.00 96.19 94 VAL A C 1
ATOM 753 O O . VAL A 1 94 ? 8.943 -10.240 -9.299 1.00 96.19 94 VAL A O 1
ATOM 756 N N . VAL A 1 95 ? 8.618 -9.216 -7.322 1.00 95.38 95 VAL A N 1
ATOM 757 C CA . VAL A 1 95 ? 9.978 -8.642 -7.257 1.00 95.38 95 VAL A CA 1
ATOM 758 C C . VAL A 1 95 ? 11.034 -9.634 -6.772 1.00 95.38 95 VAL A C 1
ATOM 760 O O . VAL A 1 95 ? 12.210 -9.429 -7.056 1.00 95.38 95 VAL A O 1
ATOM 763 N N . LEU A 1 96 ? 10.620 -10.712 -6.098 1.00 94.69 96 LEU A N 1
ATOM 764 C CA . LEU A 1 96 ? 11.459 -11.873 -5.773 1.00 94.69 96 LEU A CA 1
ATOM 765 C C . LEU A 1 96 ? 11.639 -12.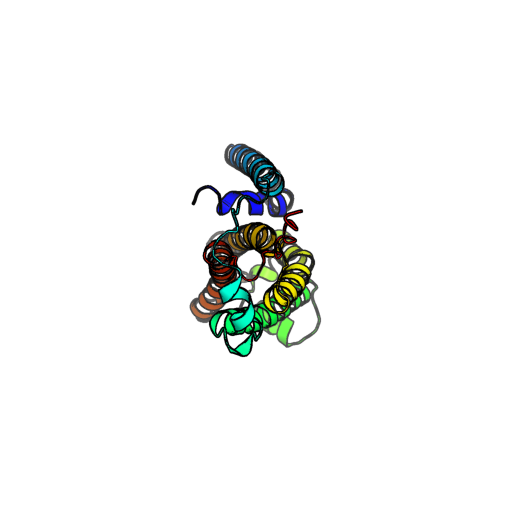837 -6.955 1.00 94.69 96 LEU A C 1
ATOM 767 O O . LEU A 1 96 ? 12.193 -13.917 -6.777 1.00 94.69 96 LEU A O 1
ATOM 771 N N . ASP A 1 97 ? 11.167 -12.459 -8.147 1.00 92.00 97 ASP A N 1
ATOM 772 C CA . ASP A 1 97 ? 11.287 -13.254 -9.369 1.00 92.00 97 ASP A CA 1
ATOM 773 C C . ASP A 1 97 ? 10.657 -14.658 -9.228 1.00 92.00 97 ASP A C 1
ATOM 775 O O . ASP A 1 97 ? 11.156 -15.646 -9.766 1.00 92.00 97 ASP A O 1
ATOM 779 N N . CYS A 1 98 ? 9.519 -14.743 -8.521 1.00 92.19 98 CYS A N 1
ATOM 780 C CA . CYS A 1 98 ? 8.736 -15.973 -8.415 1.00 92.19 98 CYS A CA 1
ATOM 781 C C . CYS A 1 98 ? 8.358 -16.498 -9.819 1.00 92.19 98 CYS A C 1
ATOM 783 O O . CYS A 1 98 ? 7.815 -15.730 -10.621 1.00 92.19 98 CYS A O 1
ATOM 785 N N . PRO A 1 99 ? 8.581 -17.794 -10.126 1.00 92.00 99 PRO A N 1
ATOM 786 C CA . PRO A 1 99 ? 8.415 -18.347 -11.475 1.00 92.00 99 PRO A CA 1
ATOM 787 C C . PRO A 1 99 ? 6.951 -18.560 -11.897 1.00 92.00 99 PRO A C 1
ATOM 789 O O . PRO A 1 99 ? 6.688 -19.195 -12.914 1.00 92.00 99 PRO A O 1
ATOM 792 N N . TRP A 1 100 ? 5.979 -18.068 -11.127 1.00 93.12 100 TRP A N 1
ATOM 793 C CA . TRP A 1 100 ? 4.567 -18.228 -11.457 1.00 93.12 100 TRP A CA 1
ATOM 794 C C . TRP A 1 100 ? 4.187 -17.352 -12.658 1.00 93.12 100 TRP A C 1
ATOM 796 O O . TRP A 1 100 ? 4.420 -16.143 -12.647 1.00 93.12 100 TRP A O 1
ATOM 806 N N . GLU A 1 101 ? 3.529 -17.944 -13.657 1.00 94.06 101 GLU A N 1
ATOM 807 C CA . GLU A 1 101 ? 2.962 -17.271 -14.835 1.00 94.06 101 GLU A CA 1
ATOM 808 C C . GLU A 1 101 ? 2.236 -15.958 -14.504 1.00 94.06 101 GLU A C 1
ATOM 810 O O . GLU A 1 101 ? 2.539 -14.935 -15.114 1.00 94.06 101 GLU A O 1
ATOM 815 N N . TRP A 1 102 ? 1.373 -15.929 -13.479 1.00 92.81 102 TRP A N 1
ATOM 816 C CA . TRP A 1 102 ? 0.674 -14.701 -13.073 1.00 92.81 102 TRP A CA 1
ATOM 817 C C . TRP A 1 102 ? 1.624 -13.581 -12.629 1.00 92.81 102 TRP A C 1
ATOM 819 O O . TRP A 1 102 ? 1.355 -12.411 -12.890 1.00 92.81 102 TRP A O 1
ATOM 829 N N . CYS A 1 103 ? 2.738 -13.913 -11.967 1.00 94.38 103 CYS A N 1
ATOM 830 C CA . CYS A 1 103 ? 3.726 -12.920 -11.537 1.00 94.38 103 CYS A CA 1
ATOM 831 C C . CYS A 1 103 ? 4.479 -12.331 -12.737 1.00 94.38 103 CYS A C 1
ATOM 833 O O . CYS A 1 103 ? 4.736 -11.125 -12.784 1.00 94.38 103 CYS A O 1
ATOM 835 N N . LEU A 1 104 ? 4.815 -13.181 -13.711 1.00 92.81 104 LEU A N 1
ATOM 836 C CA . LEU A 1 104 ? 5.494 -12.782 -14.942 1.00 92.81 104 LEU A CA 1
ATOM 837 C C . LEU A 1 104 ? 4.584 -11.919 -15.818 1.00 92.81 104 LEU A C 1
ATOM 839 O O . LEU A 1 104 ? 4.982 -10.830 -16.231 1.00 92.81 104 LEU A O 1
ATOM 843 N N . GLU A 1 105 ? 3.350 -12.368 -16.042 1.00 93.56 105 GLU A N 1
ATOM 844 C CA . GLU A 1 105 ? 2.359 -11.629 -16.818 1.00 93.56 105 GLU A CA 1
ATOM 845 C C . GLU A 1 105 ? 2.035 -10.287 -16.157 1.00 93.56 105 GLU A C 1
ATOM 847 O O . GLU A 1 105 ? 1.976 -9.263 -16.840 1.00 93.56 105 GLU A O 1
ATOM 852 N N . TYR A 1 106 ? 1.901 -10.259 -14.827 1.00 93.88 106 TYR A N 1
ATOM 853 C CA . TYR A 1 106 ? 1.636 -9.024 -14.102 1.00 93.88 106 TYR A CA 1
ATOM 854 C C . TYR A 1 106 ? 2.749 -7.993 -14.269 1.00 93.88 106 TYR A C 1
ATOM 856 O O . TYR A 1 106 ? 2.482 -6.831 -14.595 1.00 93.88 106 TYR A O 1
ATOM 864 N N . ALA A 1 107 ? 3.997 -8.428 -14.089 1.00 93.38 107 ALA A N 1
ATOM 865 C CA . ALA A 1 107 ? 5.154 -7.574 -14.293 1.00 93.38 107 ALA A CA 1
ATOM 866 C C . ALA A 1 107 ? 5.229 -7.065 -15.736 1.00 93.38 107 ALA A C 1
ATOM 868 O O . ALA A 1 107 ? 5.584 -5.921 -15.951 1.00 93.38 107 ALA A O 1
ATOM 869 N N . GLN A 1 108 ? 4.878 -7.869 -16.737 1.00 91.19 108 GLN A N 1
ATOM 870 C CA . GLN A 1 108 ? 4.980 -7.444 -18.135 1.00 91.19 108 GLN A CA 1
ATOM 871 C C . GLN A 1 108 ? 3.835 -6.523 -18.576 1.00 91.19 108 GLN A C 1
ATOM 873 O O . GLN A 1 108 ? 4.078 -5.540 -19.274 1.00 91.19 108 GLN A O 1
ATOM 878 N N . LYS A 1 109 ? 2.588 -6.832 -18.197 1.00 90.31 109 LYS A N 1
ATOM 879 C CA . LYS A 1 109 ? 1.395 -6.127 -18.697 1.00 90.31 109 LYS A CA 1
ATOM 880 C C . LYS A 1 109 ? 0.978 -4.933 -17.851 1.00 90.31 109 LYS A C 1
ATOM 882 O O . LYS A 1 109 ? 0.536 -3.932 -18.414 1.00 90.31 109 LYS A O 1
ATOM 887 N N . TYR A 1 110 ? 1.069 -5.040 -16.526 1.00 91.50 110 TYR A N 1
ATOM 888 C CA . TYR A 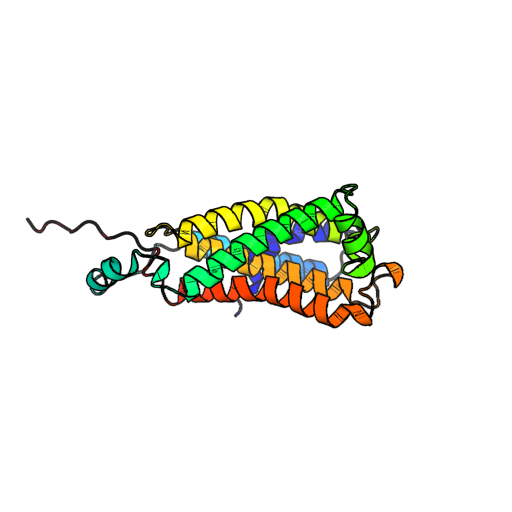1 110 ? 0.483 -4.047 -15.622 1.00 91.50 110 TYR A CA 1
ATOM 889 C C . TYR A 1 110 ? 1.543 -3.164 -14.974 1.00 91.50 110 TYR A C 1
ATOM 891 O O . TYR A 1 110 ? 1.405 -1.942 -14.993 1.00 91.50 110 TYR A O 1
ATOM 899 N N . GLU A 1 111 ? 2.612 -3.756 -14.434 1.00 94.25 111 GLU A N 1
ATOM 900 C CA . GLU A 1 111 ? 3.629 -3.014 -13.679 1.00 94.25 111 GLU A CA 1
ATOM 901 C C . GLU A 1 111 ? 5.069 -3.352 -14.087 1.00 94.25 111 GLU A C 1
ATOM 903 O O . GLU A 1 111 ? 5.848 -3.876 -13.281 1.00 94.25 111 GLU A O 1
ATOM 908 N N . PRO A 1 112 ? 5.475 -2.982 -15.314 1.00 93.81 112 PRO A N 1
ATOM 909 C CA . PRO A 1 112 ? 6.825 -3.250 -15.806 1.00 93.81 112 PRO A CA 1
ATOM 910 C C . PRO A 1 112 ? 7.901 -2.490 -15.035 1.00 93.81 112 PRO A C 1
ATOM 912 O O . PRO A 1 112 ? 9.045 -2.939 -14.979 1.00 93.81 112 PRO A O 1
ATOM 915 N N . TYR A 1 113 ? 7.527 -1.422 -14.326 1.00 93.25 113 TYR A N 1
ATOM 916 C CA . TYR A 1 113 ? 8.417 -0.695 -13.426 1.00 93.25 113 TYR A CA 1
ATOM 917 C C . TYR A 1 113 ? 9.021 -1.583 -12.325 1.00 93.25 113 TYR A C 1
ATOM 919 O O . TYR A 1 113 ? 10.145 -1.347 -11.893 1.00 93.25 113 TYR A O 1
ATOM 927 N N . LEU A 1 114 ? 8.346 -2.665 -11.920 1.00 93.38 114 LEU A N 1
ATOM 928 C CA . LEU A 1 114 ? 8.878 -3.613 -10.932 1.00 93.38 114 LEU A CA 1
ATOM 929 C C . LEU A 1 114 ? 10.126 -4.370 -11.411 1.00 93.38 114 LEU A C 1
ATOM 931 O O . LEU A 1 114 ? 10.870 -4.917 -10.594 1.00 93.38 114 LEU A O 1
ATOM 935 N N . LYS A 1 115 ? 10.358 -4.411 -12.727 1.00 92.81 115 LYS A N 1
ATOM 936 C CA . LYS A 1 115 ? 11.531 -5.034 -13.354 1.00 92.81 115 LYS A CA 1
ATOM 937 C C . LYS A 1 115 ? 12.587 -4.014 -13.781 1.00 92.81 115 LYS A C 1
ATOM 939 O O . LYS A 1 115 ? 13.561 -4.403 -14.426 1.00 92.81 115 LYS A O 1
ATOM 944 N N . ASP A 1 116 ? 12.417 -2.740 -13.426 1.00 90.06 116 ASP A N 1
ATOM 945 C CA . ASP A 1 116 ? 13.428 -1.717 -13.671 1.00 90.06 116 ASP A CA 1
ATOM 946 C C . ASP A 1 116 ? 14.765 -2.122 -13.007 1.00 90.06 116 ASP A C 1
ATOM 948 O O . ASP A 1 116 ? 14.765 -2.702 -11.915 1.00 90.06 116 ASP A O 1
ATOM 952 N N . PRO A 1 117 ? 15.920 -1.865 -13.651 1.00 87.12 117 PRO A N 1
ATOM 953 C CA . PRO A 1 117 ? 17.226 -2.227 -13.104 1.00 87.12 117 PRO A CA 1
ATOM 954 C C . PRO A 1 117 ? 17.583 -1.448 -11.833 1.00 87.12 117 PRO A C 1
ATOM 956 O O . PRO A 1 117 ? 18.509 -1.840 -11.122 1.00 87.12 117 PRO A O 1
ATOM 959 N N . SER A 1 118 ? 16.894 -0.343 -11.531 1.00 86.12 118 SER A N 1
ATOM 960 C CA . SER A 1 118 ? 17.049 0.320 -10.241 1.00 86.12 118 SER A CA 1
ATOM 961 C C . SER A 1 118 ? 16.522 -0.565 -9.108 1.00 86.12 118 SER A C 1
ATOM 963 O O . SER A 1 118 ? 15.481 -1.210 -9.208 1.00 86.12 118 SER A O 1
ATOM 965 N N . ALA A 1 119 ? 17.235 -0.583 -7.981 1.00 84.69 119 ALA A N 1
ATOM 966 C CA . ALA A 1 119 ? 16.821 -1.367 -6.817 1.00 84.69 119 ALA A CA 1
ATOM 967 C C . ALA A 1 119 ? 15.555 -0.807 -6.140 1.00 84.69 119 ALA A C 1
ATOM 969 O O . ALA A 1 119 ? 14.878 -1.520 -5.402 1.00 84.69 119 ALA A O 1
ATOM 970 N N . TYR A 1 120 ? 15.223 0.460 -6.402 1.00 84.69 120 TYR A N 1
ATOM 971 C CA . TYR A 1 120 ? 14.169 1.206 -5.719 1.00 84.69 120 TYR A CA 1
ATOM 972 C C . TYR A 1 120 ? 12.781 0.528 -5.753 1.00 84.69 120 TYR A C 1
ATOM 974 O O . TYR A 1 120 ? 12.266 0.233 -4.672 1.00 84.69 120 TYR A O 1
ATOM 982 N N . PRO A 1 121 ? 12.177 0.198 -6.917 1.00 89.94 121 PRO A N 1
ATOM 983 C CA . PRO A 1 121 ? 10.865 -0.457 -6.958 1.00 89.94 121 PRO A CA 1
ATOM 984 C C . PRO A 1 121 ? 10.856 -1.825 -6.274 1.00 89.94 121 PRO A C 1
ATOM 986 O O . PRO A 1 121 ? 9.889 -2.170 -5.595 1.00 89.94 121 PRO A O 1
ATOM 989 N N . LYS A 1 122 ? 11.946 -2.594 -6.401 1.00 92.31 122 LYS A N 1
ATOM 990 C CA . LYS A 1 122 ? 12.069 -3.908 -5.759 1.00 92.31 122 LYS A CA 1
ATOM 991 C C . LYS A 1 122 ? 12.062 -3.776 -4.245 1.00 92.31 122 LYS A C 1
ATOM 993 O O . LYS A 1 122 ? 11.254 -4.410 -3.573 1.00 92.31 122 LYS A O 1
ATOM 998 N N . ILE A 1 123 ? 12.919 -2.907 -3.715 1.00 89.81 123 ILE A N 1
ATOM 999 C CA . ILE A 1 123 ? 13.000 -2.669 -2.277 1.00 89.81 123 ILE A CA 1
ATOM 1000 C C . ILE A 1 123 ? 11.663 -2.149 -1.748 1.00 89.81 123 ILE A C 1
ATOM 1002 O O . ILE A 1 123 ? 11.193 -2.622 -0.717 1.00 89.81 123 ILE A O 1
ATOM 1006 N N . GLN A 1 124 ? 11.005 -1.247 -2.477 1.00 91.62 124 GLN A N 1
ATOM 1007 C CA . GLN A 1 124 ? 9.710 -0.718 -2.075 1.00 91.62 124 GLN A CA 1
ATOM 1008 C C . GLN A 1 124 ? 8.651 -1.822 -1.908 1.00 91.62 124 GLN A C 1
ATOM 1010 O O . GLN A 1 124 ? 7.929 -1.825 -0.910 1.00 91.62 124 GLN A O 1
ATOM 1015 N N . MET A 1 125 ? 8.567 -2.780 -2.838 1.00 94.75 125 MET A N 1
ATOM 1016 C CA . MET A 1 125 ? 7.621 -3.897 -2.719 1.00 94.75 125 MET A CA 1
ATOM 1017 C C . MET A 1 125 ? 7.995 -4.865 -1.589 1.00 94.75 125 MET A C 1
ATOM 1019 O O . MET A 1 125 ? 7.103 -5.351 -0.897 1.00 94.75 125 MET A O 1
ATOM 1023 N N . LEU A 1 126 ? 9.290 -5.108 -1.350 1.00 93.50 126 LEU A N 1
ATOM 1024 C CA . LEU A 1 126 ? 9.760 -5.958 -0.247 1.00 93.50 126 LEU A CA 1
ATOM 1025 C C . LEU A 1 126 ? 9.473 -5.341 1.126 1.00 93.50 126 LEU A C 1
ATOM 1027 O O . LEU A 1 126 ? 8.997 -6.030 2.025 1.00 93.50 126 LEU A O 1
ATOM 1031 N N . VAL A 1 127 ? 9.719 -4.039 1.280 1.00 89.69 127 VAL A N 1
ATOM 1032 C CA . VAL A 1 127 ? 9.386 -3.278 2.494 1.00 89.69 127 VAL A CA 1
ATOM 1033 C C . VAL A 1 127 ? 7.879 -3.271 2.704 1.00 89.69 127 VAL A C 1
ATOM 1035 O O . VAL A 1 127 ? 7.413 -3.521 3.814 1.00 89.69 127 VAL A O 1
ATOM 1038 N N . GLY A 1 128 ? 7.110 -3.060 1.633 1.00 90.25 128 GLY A N 1
ATOM 1039 C CA . GLY A 1 128 ? 5.663 -3.228 1.647 1.00 90.25 128 GLY A CA 1
ATOM 1040 C C . GLY A 1 128 ? 5.279 -4.591 2.216 1.00 90.25 128 GLY A C 1
ATOM 1041 O O . GLY A 1 128 ? 4.607 -4.658 3.240 1.00 90.25 128 GLY A O 1
ATOM 1042 N N . MET A 1 129 ? 5.766 -5.674 1.614 1.00 92.44 129 MET A N 1
ATOM 1043 C CA . MET A 1 129 ? 5.449 -7.040 2.035 1.00 92.44 129 MET A CA 1
ATOM 1044 C C . MET A 1 129 ? 5.825 -7.312 3.499 1.00 92.44 129 MET A C 1
ATOM 1046 O O . MET A 1 129 ? 5.021 -7.884 4.234 1.00 92.44 129 MET A O 1
ATOM 1050 N N . LEU A 1 130 ? 7.011 -6.878 3.938 1.00 90.44 130 LEU A N 1
ATOM 1051 C CA . LEU A 1 130 ? 7.533 -7.178 5.272 1.00 90.44 130 LEU A CA 1
ATOM 1052 C C . LEU A 1 130 ? 6.904 -6.328 6.386 1.00 90.44 130 LEU A C 1
ATOM 1054 O O . LEU A 1 130 ? 6.727 -6.831 7.489 1.00 90.44 130 LEU A O 1
ATOM 1058 N N . TYR A 1 131 ? 6.558 -5.065 6.118 1.00 88.56 131 TYR A N 1
ATOM 1059 C CA . TYR A 1 131 ? 6.018 -4.148 7.134 1.00 88.56 131 TYR A CA 1
ATOM 1060 C C . TYR A 1 131 ? 4.508 -3.924 7.003 1.00 88.56 131 TYR A C 1
ATOM 1062 O O . TYR A 1 131 ? 3.794 -3.930 8.006 1.00 88.56 131 TYR A O 1
ATOM 1070 N N . SER A 1 132 ? 3.995 -3.769 5.778 1.00 91.12 132 SER A N 1
ATOM 1071 C CA . SER A 1 132 ? 2.559 -3.548 5.538 1.00 91.12 132 SER A CA 1
ATOM 1072 C C . SER A 1 132 ? 1.751 -4.825 5.750 1.00 91.12 132 SER A C 1
ATOM 1074 O O . SER A 1 132 ? 0.657 -4.757 6.296 1.00 91.12 132 SER A O 1
ATOM 1076 N N . GLY A 1 133 ? 2.293 -5.989 5.373 1.00 89.75 133 GLY A N 1
ATOM 1077 C CA . GLY A 1 133 ? 1.639 -7.287 5.572 1.00 89.75 133 GLY A CA 1
ATOM 1078 C C . GLY A 1 133 ? 1.263 -7.547 7.039 1.00 89.75 133 GLY A C 1
ATOM 1079 O O . GLY A 1 133 ? 0.074 -7.680 7.340 1.00 89.75 133 GLY A O 1
ATOM 1080 N N . PRO A 1 134 ? 2.230 -7.548 7.978 1.00 90.38 134 PRO A N 1
ATOM 1081 C CA . PRO A 1 134 ? 1.937 -7.680 9.405 1.00 90.38 134 PRO A CA 1
ATOM 1082 C C . PRO A 1 134 ? 1.028 -6.571 9.939 1.00 90.38 134 PRO A C 1
ATOM 1084 O O . PRO A 1 134 ? 0.143 -6.849 10.749 1.00 90.38 134 PRO A O 1
ATOM 1087 N N . TYR A 1 135 ? 1.191 -5.331 9.459 1.00 94.00 135 TYR A N 1
ATOM 1088 C CA . TYR A 1 135 ? 0.283 -4.240 9.808 1.00 94.00 135 TYR A CA 1
ATOM 1089 C C . TYR A 1 135 ? -1.169 -4.559 9.431 1.00 94.00 135 TYR A C 1
ATOM 1091 O O . TYR A 1 135 ? -2.051 -4.388 10.267 1.00 94.00 135 TYR A O 1
ATOM 1099 N N . TYR A 1 136 ? -1.441 -5.059 8.221 1.00 94.25 136 TYR A N 1
ATOM 1100 C CA . TYR A 1 136 ? -2.806 -5.375 7.797 1.00 94.25 136 TYR A CA 1
ATOM 1101 C C . TYR A 1 136 ? -3.439 -6.477 8.654 1.00 94.25 136 TYR A C 1
ATOM 1103 O O . TYR A 1 136 ? -4.623 -6.390 8.976 1.00 94.25 136 TYR A O 1
ATOM 1111 N N . ILE A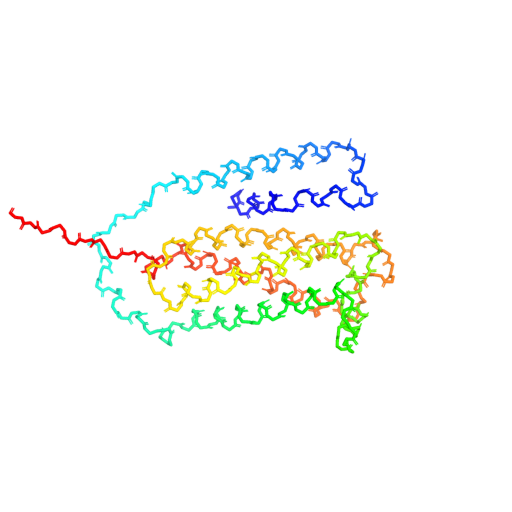 1 137 ? -2.653 -7.465 9.094 1.00 90.81 137 ILE A N 1
ATOM 1112 C CA . ILE A 1 137 ? -3.108 -8.510 10.024 1.00 90.81 137 ILE A CA 1
ATOM 1113 C C . ILE A 1 137 ? -3.462 -7.907 11.390 1.00 90.81 137 ILE A C 1
ATOM 1115 O O . ILE A 1 137 ? -4.524 -8.203 11.941 1.00 90.81 137 ILE A O 1
ATOM 1119 N N . MET A 1 138 ? -2.617 -7.020 11.926 1.00 92.38 138 MET A N 1
ATOM 1120 C CA . MET A 1 138 ? -2.925 -6.303 13.167 1.00 92.38 138 MET A CA 1
ATOM 1121 C C . MET A 1 138 ? -4.164 -5.414 13.003 1.00 92.38 138 MET A C 1
ATOM 1123 O O . MET A 1 138 ? -5.055 -5.436 13.844 1.00 92.38 138 MET A O 1
ATOM 1127 N N . ALA A 1 139 ? -4.283 -4.686 11.895 1.00 93.12 139 ALA A N 1
ATOM 1128 C CA . ALA A 1 139 ? -5.431 -3.837 11.599 1.00 93.12 139 ALA A CA 1
ATOM 1129 C C . ALA A 1 139 ? -6.744 -4.635 11.510 1.00 93.12 139 ALA A C 1
ATOM 1131 O O . ALA A 1 139 ? -7.767 -4.202 12.042 1.00 93.12 139 ALA A O 1
ATOM 1132 N N . LEU A 1 140 ? -6.710 -5.826 10.900 1.00 93.25 140 LEU A N 1
ATOM 1133 C CA . LEU A 1 140 ? -7.837 -6.762 10.879 1.00 93.25 140 LEU A CA 1
ATOM 1134 C C . LEU A 1 140 ? -8.247 -7.160 12.295 1.00 93.25 140 LEU A C 1
ATOM 1136 O O . LEU A 1 140 ? -9.425 -7.079 12.641 1.00 93.25 140 LEU A O 1
ATOM 1140 N N . TYR A 1 141 ? -7.274 -7.534 13.126 1.00 90.81 141 TYR A N 1
ATOM 1141 C CA . TYR A 1 141 ? -7.526 -7.857 14.525 1.00 90.81 141 TYR A CA 1
ATOM 1142 C C . TYR A 1 141 ? -8.151 -6.672 15.277 1.00 90.81 141 TYR A C 1
ATOM 1144 O O . TYR A 1 141 ? -9.162 -6.851 15.951 1.00 90.81 141 TYR A O 1
ATOM 1152 N N . GLY A 1 142 ? -7.623 -5.457 15.100 1.00 89.50 142 GLY A N 1
ATOM 1153 C CA . GLY A 1 142 ? -8.136 -4.246 15.747 1.00 89.50 142 GLY A CA 1
ATOM 1154 C C . GLY A 1 142 ? -9.559 -3.862 15.328 1.00 89.50 142 GLY A C 1
ATOM 1155 O O . GLY A 1 142 ? -10.294 -3.278 16.120 1.00 89.50 142 GLY A O 1
ATOM 1156 N N . LEU A 1 143 ? -9.984 -4.203 14.107 1.00 89.44 143 LEU A N 1
ATOM 1157 C CA . LEU A 1 143 ? -11.364 -3.984 13.651 1.00 89.44 143 LEU A CA 1
ATOM 1158 C C . LEU A 1 143 ? -12.348 -5.037 14.177 1.00 89.44 143 LEU A C 1
ATOM 1160 O O . LEU A 1 143 ? -13.532 -4.738 14.341 1.00 89.44 143 LEU A O 1
ATOM 1164 N N . VAL A 1 144 ? -11.875 -6.259 14.429 1.00 88.19 144 VAL A N 1
ATOM 1165 C CA . VAL A 1 144 ? -12.698 -7.365 14.939 1.00 88.19 144 VAL A CA 1
ATOM 1166 C C . VAL A 1 144 ? -12.816 -7.319 16.462 1.00 88.19 144 VAL A C 1
ATOM 1168 O O . VAL A 1 144 ? -13.891 -7.583 17.002 1.00 88.19 144 VAL A O 1
ATOM 1171 N N . VAL A 1 145 ? -11.732 -6.973 17.159 1.00 84.75 145 VAL A N 1
ATOM 1172 C CA . VAL A 1 145 ? -11.653 -6.990 18.621 1.00 84.75 145 VAL A CA 1
ATOM 1173 C C . VAL A 1 145 ? -11.690 -5.559 19.174 1.00 84.75 145 VAL A C 1
ATOM 1175 O O . VAL A 1 145 ? -10.792 -4.769 18.889 1.00 84.75 145 VAL A O 1
ATOM 1178 N N . PRO A 1 146 ? -12.706 -5.194 19.981 1.00 81.56 146 PRO A N 1
ATOM 1179 C CA . PRO A 1 146 ? -12.762 -3.878 20.615 1.00 81.56 146 PRO A CA 1
ATOM 1180 C C . PRO A 1 146 ? -11.678 -3.697 21.689 1.00 81.56 146 PRO A C 1
ATOM 1182 O O . PRO A 1 146 ? -11.235 -4.662 22.310 1.00 81.56 146 PRO A O 1
ATOM 1185 N N . GLY A 1 147 ? -11.302 -2.444 21.958 1.00 80.25 147 GLY A N 1
ATOM 1186 C CA . GLY A 1 147 ? -10.332 -2.076 23.003 1.00 80.25 147 GLY A CA 1
ATOM 1187 C C . GLY A 1 147 ? -8.863 -2.047 22.556 1.00 80.25 147 GLY A C 1
ATOM 1188 O O . GLY A 1 147 ? -7.959 -2.068 23.399 1.00 80.25 147 GLY A O 1
ATOM 1189 N N . CYS A 1 148 ? -8.610 -2.035 21.243 1.00 85.44 148 CYS A N 1
ATOM 1190 C CA . CYS A 1 148 ? -7.274 -1.893 20.659 1.00 85.44 148 CYS A CA 1
ATOM 1191 C C . CYS A 1 148 ? -6.844 -0.419 20.557 1.00 85.44 148 CYS A C 1
ATOM 1193 O O . CYS A 1 148 ? -6.890 0.168 19.480 1.00 85.44 148 CYS A O 1
ATOM 1195 N N . GLU A 1 149 ? -6.383 0.163 21.666 1.00 85.44 149 GLU A N 1
ATOM 1196 C CA . GLU A 1 149 ? -5.979 1.582 21.750 1.00 85.44 149 GLU A CA 1
ATOM 1197 C C . GLU A 1 149 ? -4.818 1.962 20.817 1.00 85.44 149 GLU A C 1
ATOM 1199 O O . GLU A 1 149 ? -4.721 3.108 20.402 1.00 85.44 149 GLU A O 1
ATOM 1204 N N . TRP A 1 150 ? -3.977 1.001 20.425 1.00 83.81 150 TRP A N 1
ATOM 1205 C CA . TRP A 1 150 ? -2.866 1.207 19.486 1.00 83.81 150 TRP A CA 1
ATOM 1206 C C . TRP A 1 150 ? -3.311 1.352 18.023 1.00 83.81 150 TRP A C 1
ATOM 1208 O O . TRP A 1 150 ? -2.523 1.766 17.172 1.00 83.81 150 TRP A O 1
ATOM 1218 N N . MET A 1 151 ? -4.552 0.980 17.694 1.00 88.69 151 MET A N 1
ATOM 1219 C CA . MET A 1 151 ? -5.025 0.910 16.311 1.00 88.69 151 MET A CA 1
ATOM 1220 C C . MET A 1 151 ? -5.065 2.280 15.607 1.00 88.69 151 MET A C 1
ATOM 1222 O O . MET A 1 151 ? -4.599 2.349 14.464 1.00 88.69 151 MET A O 1
ATOM 1226 N N . PRO A 1 152 ? -5.571 3.372 16.220 1.00 86.50 152 PRO A N 1
ATOM 1227 C CA . PRO A 1 152 ? -5.565 4.693 15.592 1.00 86.50 152 PRO A CA 1
ATOM 1228 C C . PRO A 1 152 ? -4.154 5.203 15.277 1.00 86.50 152 PRO A C 1
ATOM 1230 O O . PRO A 1 152 ? -3.904 5.603 14.140 1.00 86.50 152 PRO A O 1
ATOM 1233 N N . ASP A 1 153 ? -3.224 5.115 16.232 1.00 85.19 153 ASP A N 1
ATOM 1234 C CA . ASP A 1 153 ? -1.849 5.606 16.064 1.00 85.19 153 ASP A CA 1
ATOM 1235 C C . ASP A 1 153 ? -1.099 4.818 14.992 1.00 85.19 153 ASP A C 1
ATOM 1237 O O . ASP A 1 153 ? -0.473 5.385 14.093 1.00 85.19 153 ASP A O 1
ATOM 1241 N N . LEU A 1 154 ? -1.214 3.489 15.037 1.00 87.44 154 LEU A N 1
ATOM 1242 C CA . LEU A 1 154 ? -0.564 2.620 14.068 1.00 87.44 154 LEU A CA 1
ATOM 1243 C C . LEU A 1 154 ? -1.133 2.822 12.656 1.00 87.44 154 LEU A C 1
ATOM 1245 O O . LEU A 1 154 ? -0.391 2.814 11.674 1.00 87.44 154 LEU A O 1
ATOM 1249 N N . THR A 1 155 ? -2.445 3.042 12.545 1.00 90.88 155 THR A N 1
ATOM 1250 C CA . THR A 1 155 ? -3.099 3.322 11.262 1.00 90.88 155 THR A CA 1
ATOM 1251 C C . THR A 1 155 ? -2.674 4.663 10.684 1.00 90.88 155 THR A C 1
ATOM 1253 O O . THR A 1 155 ? -2.458 4.739 9.479 1.00 90.88 155 THR A O 1
ATOM 1256 N N . LEU A 1 156 ? -2.498 5.689 11.516 1.00 88.31 156 LEU A N 1
ATOM 1257 C CA . LEU A 1 156 ? -2.005 6.999 11.088 1.00 88.31 156 LEU A CA 1
ATOM 1258 C C . LEU A 1 156 ? -0.583 6.919 10.514 1.00 88.31 156 LEU A C 1
ATOM 1260 O O . LEU A 1 156 ? -0.297 7.459 9.446 1.00 88.31 156 LEU A O 1
ATOM 1264 N N . VAL A 1 157 ? 0.307 6.210 11.210 1.00 87.44 157 VAL A N 1
ATOM 1265 C CA . VAL A 1 157 ? 1.690 5.970 10.768 1.00 87.44 157 VAL A CA 1
ATOM 1266 C C . VAL A 1 157 ? 1.696 5.238 9.424 1.00 87.44 157 VAL A C 1
ATOM 1268 O O . VAL A 1 157 ? 2.382 5.648 8.483 1.00 87.44 157 VAL A O 1
ATOM 1271 N N . HIS A 1 158 ? 0.909 4.164 9.325 1.00 92.06 158 HIS A N 1
ATOM 1272 C CA . HIS A 1 158 ? 0.847 3.326 8.132 1.00 92.06 158 HIS A CA 1
ATOM 1273 C C . HIS A 1 158 ? 0.211 4.032 6.936 1.00 92.06 158 HIS A C 1
ATOM 1275 O O . HIS A 1 158 ? 0.703 3.907 5.815 1.00 92.06 158 HIS A O 1
ATOM 1281 N N . SER A 1 159 ? -0.873 4.783 7.147 1.00 91.31 159 SER A N 1
ATOM 1282 C CA . SER A 1 159 ? -1.551 5.496 6.066 1.00 91.31 159 SER A CA 1
ATOM 1283 C C . SER A 1 159 ? -0.609 6.517 5.436 1.00 91.31 159 SER A C 1
ATOM 1285 O O . SER A 1 159 ? -0.487 6.554 4.211 1.00 91.31 159 SER A O 1
ATOM 1287 N N . GLY A 1 160 ? 0.153 7.247 6.250 1.00 87.00 160 GLY A N 1
ATOM 1288 C CA . GLY A 1 160 ? 1.210 8.105 5.746 1.00 87.00 160 GLY A CA 1
ATOM 1289 C C . GLY A 1 160 ? 2.264 7.302 4.969 1.00 87.00 160 GLY A C 1
ATOM 1290 O O . GLY A 1 160 ? 2.507 7.610 3.800 1.00 87.00 160 GLY A O 1
ATOM 1291 N N . ALA A 1 161 ? 2.857 6.259 5.580 1.00 87.50 161 ALA A N 1
ATOM 1292 C CA . ALA A 1 161 ? 3.862 5.375 4.955 1.00 87.50 161 ALA A CA 1
ATOM 1293 C C . ALA A 1 161 ? 3.446 4.929 3.553 1.00 87.50 161 ALA A C 1
ATOM 1295 O O . ALA A 1 161 ? 4.214 5.034 2.591 1.00 87.50 161 ALA A O 1
ATOM 1296 N N . LEU A 1 162 ? 2.200 4.487 3.430 1.00 92.06 162 LEU A N 1
ATOM 1297 C CA . LEU A 1 162 ? 1.663 4.013 2.174 1.00 92.06 162 LEU A CA 1
ATOM 1298 C C . LEU A 1 162 ? 1.381 5.146 1.183 1.00 92.06 162 LEU A C 1
ATOM 1300 O O . LEU A 1 162 ? 1.614 4.951 -0.006 1.00 92.06 162 LEU A O 1
ATOM 1304 N N . ALA A 1 163 ? 0.935 6.323 1.633 1.00 89.31 163 ALA A N 1
ATOM 1305 C CA . ALA A 1 163 ? 0.705 7.471 0.755 1.00 89.31 163 ALA A CA 1
ATOM 1306 C C . ALA A 1 163 ? 1.988 7.878 0.018 1.00 89.31 163 ALA A C 1
ATOM 1308 O O . ALA A 1 163 ? 1.978 8.035 -1.203 1.00 89.31 163 ALA A O 1
ATOM 1309 N N . GLN A 1 164 ? 3.107 7.972 0.743 1.00 88.38 164 GLN A N 1
ATOM 1310 C CA . GLN A 1 164 ? 4.403 8.282 0.142 1.00 88.38 164 GLN A CA 1
ATOM 1311 C C . GLN A 1 164 ? 4.847 7.189 -0.833 1.00 88.38 164 GLN A C 1
ATOM 1313 O O . GLN A 1 164 ? 5.258 7.504 -1.949 1.00 88.38 164 GLN A O 1
ATOM 1318 N N . ALA A 1 165 ? 4.737 5.921 -0.431 1.00 89.31 165 ALA A N 1
ATOM 1319 C CA . ALA A 1 165 ? 5.112 4.792 -1.274 1.00 89.31 165 ALA A CA 1
ATOM 1320 C C . ALA A 1 165 ? 4.283 4.751 -2.571 1.00 89.31 165 ALA A C 1
ATOM 1322 O O . ALA A 1 165 ? 4.818 4.559 -3.662 1.00 89.31 165 ALA A O 1
ATOM 1323 N N . GLN A 1 166 ? 2.968 4.958 -2.489 1.00 93.38 166 GLN A N 1
ATOM 1324 C CA . GLN A 1 166 ? 2.118 4.971 -3.680 1.00 93.38 166 GLN A CA 1
ATOM 1325 C C . GLN A 1 166 ? 2.404 6.180 -4.566 1.00 93.38 166 GLN A C 1
ATOM 1327 O O . GLN A 1 166 ? 2.459 6.033 -5.784 1.00 93.38 166 GLN A O 1
ATOM 1332 N N . PHE A 1 167 ? 2.655 7.352 -3.980 1.00 90.50 167 PHE A N 1
ATOM 1333 C CA . PHE A 1 167 ? 3.015 8.542 -4.745 1.00 90.50 167 PHE A CA 1
ATOM 1334 C C . PHE A 1 167 ? 4.311 8.342 -5.542 1.00 90.50 167 PHE A C 1
ATOM 1336 O O . PHE A 1 167 ? 4.330 8.591 -6.750 1.00 90.50 167 PHE A O 1
ATOM 1343 N N . SER A 1 168 ? 5.377 7.844 -4.902 1.00 89.94 168 SER A N 1
ATOM 1344 C CA . SER A 1 168 ? 6.649 7.575 -5.583 1.00 89.94 168 SER A CA 1
ATOM 1345 C C . SER A 1 168 ? 6.507 6.487 -6.648 1.00 89.94 168 SER A C 1
ATOM 1347 O O . SER A 1 168 ? 7.025 6.652 -7.752 1.00 89.94 168 SER A O 1
ATOM 1349 N N . HIS A 1 169 ? 5.763 5.414 -6.358 1.00 93.12 169 HIS A N 1
ATOM 1350 C CA . HIS A 1 169 ? 5.547 4.310 -7.296 1.00 93.12 169 HIS A CA 1
ATOM 1351 C C . HIS A 1 169 ? 4.760 4.733 -8.532 1.00 93.12 169 HIS A C 1
ATOM 1353 O O . HIS A 1 169 ? 5.201 4.479 -9.651 1.00 93.12 169 HIS A O 1
ATOM 1359 N N . ILE A 1 170 ? 3.616 5.400 -8.349 1.00 93.62 170 ILE A N 1
ATOM 1360 C CA . ILE A 1 170 ? 2.784 5.896 -9.454 1.00 93.62 170 ILE A CA 1
ATOM 1361 C C . ILE A 1 170 ? 3.578 6.902 -10.286 1.00 93.62 170 ILE A C 1
ATOM 1363 O O . ILE A 1 170 ? 3.625 6.787 -11.511 1.00 93.62 170 ILE A O 1
ATOM 1367 N N . GLY A 1 171 ? 4.237 7.854 -9.616 1.00 91.31 171 GLY A N 1
ATOM 1368 C CA . GLY A 1 171 ? 5.061 8.864 -10.264 1.00 91.31 171 GLY A CA 1
ATOM 1369 C C . GLY A 1 171 ? 6.132 8.226 -11.139 1.00 91.31 171 GLY A C 1
ATOM 1370 O O . GLY A 1 171 ? 6.162 8.473 -12.340 1.00 91.31 171 GLY A O 1
ATOM 1371 N N . ALA A 1 172 ? 6.962 7.351 -10.571 1.00 89.75 172 ALA A N 1
ATOM 1372 C CA . ALA A 1 172 ? 8.044 6.698 -11.301 1.00 89.75 172 ALA A CA 1
ATOM 1373 C C . ALA A 1 172 ? 7.540 5.771 -12.421 1.00 89.75 172 ALA A C 1
ATOM 1375 O O . ALA A 1 172 ? 8.125 5.750 -13.502 1.00 89.75 172 ALA A O 1
ATOM 1376 N N . SER A 1 173 ? 6.420 5.077 -12.223 1.00 91.75 173 SER A N 1
ATOM 1377 C CA . SER A 1 173 ? 5.834 4.176 -13.228 1.00 91.75 173 SER A CA 1
ATOM 1378 C C . SER A 1 173 ? 5.332 4.902 -14.487 1.00 91.75 173 SER A C 1
ATOM 1380 O O . SER A 1 173 ? 5.262 4.305 -15.564 1.00 91.75 173 SER A O 1
ATOM 1382 N N . LEU A 1 174 ? 4.995 6.192 -14.369 1.00 91.69 174 LEU A N 1
ATOM 1383 C CA . LEU A 1 174 ? 4.493 7.030 -15.466 1.00 91.69 174 LEU A CA 1
ATOM 1384 C C . LEU A 1 174 ? 5.523 8.056 -15.966 1.00 91.69 174 LEU A C 1
ATOM 1386 O O . LEU A 1 174 ? 5.347 8.643 -17.036 1.00 91.69 174 LEU A O 1
ATOM 1390 N N . HIS A 1 175 ? 6.603 8.283 -15.216 1.00 89.94 175 HIS A N 1
ATOM 1391 C CA . HIS A 1 175 ? 7.556 9.352 -15.496 1.00 89.94 175 HIS A CA 1
ATOM 1392 C C . HIS A 1 175 ? 8.328 9.129 -16.804 1.00 89.94 175 HIS A C 1
ATOM 1394 O O . HIS A 1 175 ? 8.816 8.039 -17.088 1.00 89.94 175 HIS A O 1
ATOM 1400 N N . THR A 1 176 ? 8.561 10.198 -17.569 1.00 86.50 176 THR A N 1
ATOM 1401 C CA . THR A 1 176 ? 9.284 10.147 -18.858 1.00 86.50 176 THR A CA 1
ATOM 1402 C C . THR A 1 176 ? 10.747 9.710 -18.737 1.00 86.50 176 THR A C 1
ATOM 1404 O O . THR A 1 176 ? 11.307 9.170 -19.688 1.00 86.50 176 THR A O 1
ATOM 1407 N N . ARG A 1 177 ? 11.360 9.921 -17.564 1.00 83.81 177 ARG A N 1
ATOM 1408 C CA . ARG A 1 177 ? 12.723 9.450 -17.230 1.00 83.81 177 ARG A CA 1
ATOM 1409 C C . ARG A 1 177 ? 12.810 7.940 -16.989 1.00 83.81 177 ARG A C 1
ATOM 1411 O O . ARG A 1 177 ? 13.916 7.407 -17.015 1.00 83.81 177 ARG A O 1
ATOM 1418 N N . THR A 1 178 ? 11.688 7.263 -16.765 1.00 86.06 178 THR A N 1
ATOM 1419 C CA . THR A 1 178 ? 11.657 5.801 -16.673 1.00 86.06 178 THR A CA 1
ATOM 1420 C C . THR A 1 178 ? 11.760 5.225 -18.088 1.00 86.06 178 THR A C 1
ATOM 1422 O O . THR A 1 178 ? 11.070 5.716 -18.994 1.00 86.06 178 THR A O 1
ATOM 1425 N N . PRO A 1 179 ? 12.627 4.228 -18.346 1.00 88.00 179 PRO A N 1
ATOM 1426 C CA . PRO A 1 179 ? 12.759 3.644 -19.678 1.00 88.00 179 PRO A CA 1
ATOM 1427 C C . PRO A 1 179 ? 11.411 3.159 -20.212 1.00 88.00 179 PRO A C 1
ATOM 1429 O O . PRO A 1 179 ? 10.571 2.682 -19.454 1.00 88.00 179 PRO A O 1
ATOM 1432 N N . PHE A 1 180 ? 11.187 3.291 -21.522 1.00 88.31 180 PHE A N 1
ATOM 1433 C CA . PHE A 1 180 ? 9.887 2.979 -22.129 1.00 88.31 180 PHE A CA 1
ATOM 1434 C C . PHE A 1 180 ? 9.435 1.535 -21.862 1.00 88.31 180 PHE A C 1
ATOM 1436 O O . PHE A 1 180 ? 8.262 1.313 -21.592 1.00 88.31 180 PHE A O 1
ATOM 1443 N N . SER A 1 181 ? 10.372 0.583 -21.839 1.00 89.50 181 SER A N 1
ATOM 1444 C CA . SER A 1 181 ? 10.124 -0.826 -21.507 1.00 89.50 181 SER A CA 1
ATOM 1445 C C . SER A 1 181 ? 9.621 -1.063 -20.080 1.00 89.50 181 SER A C 1
ATOM 1447 O O . SER A 1 181 ? 9.037 -2.107 -19.822 1.00 89.50 181 SER A O 1
ATOM 1449 N N . TYR A 1 182 ? 9.860 -0.121 -19.162 1.00 91.94 182 TYR A N 1
ATOM 1450 C CA . TYR A 1 182 ? 9.467 -0.199 -17.750 1.00 91.94 182 TYR A CA 1
ATOM 1451 C C . TYR A 1 182 ? 8.344 0.779 -17.387 1.00 91.94 182 TYR A C 1
ATOM 1453 O O . TYR A 1 182 ? 7.902 0.818 -16.241 1.00 91.94 182 TYR A O 1
ATOM 1461 N N . ARG A 1 183 ? 7.862 1.573 -18.347 1.00 92.56 183 ARG A N 1
ATOM 1462 C CA . ARG A 1 183 ? 6.707 2.453 -18.155 1.00 92.56 183 ARG A CA 1
ATOM 1463 C C . ARG A 1 183 ? 5.410 1.686 -18.341 1.00 92.56 183 ARG A C 1
ATOM 1465 O O . ARG A 1 183 ? 5.322 0.786 -19.169 1.00 92.56 183 ARG A O 1
ATOM 1472 N N . VAL A 1 184 ? 4.378 2.098 -17.611 1.00 92.94 184 VAL A N 1
ATOM 1473 C CA . VAL A 1 184 ? 3.043 1.504 -17.752 1.00 92.94 184 VAL A CA 1
ATOM 1474 C C . VAL A 1 184 ? 2.504 1.775 -19.166 1.00 92.94 184 VAL A C 1
ATOM 1476 O O . VAL A 1 184 ? 2.399 2.948 -19.558 1.00 92.94 184 VAL A O 1
ATOM 1479 N N . PRO A 1 185 ? 2.139 0.729 -19.936 1.00 90.88 185 PRO A N 1
ATOM 1480 C CA . PRO A 1 185 ? 1.594 0.885 -21.282 1.00 90.88 185 PRO A CA 1
ATOM 1481 C C . PRO A 1 185 ? 0.301 1.702 -21.274 1.00 90.88 185 PRO A C 1
ATOM 1483 O O . PRO A 1 185 ? -0.540 1.504 -20.400 1.00 90.88 185 PRO A O 1
ATOM 1486 N N . ALA A 1 186 ? 0.093 2.563 -22.277 1.00 89.75 186 ALA A N 1
ATOM 1487 C CA . ALA A 1 186 ? -1.065 3.467 -22.339 1.00 89.75 186 ALA A CA 1
ATOM 1488 C C . ALA A 1 186 ? -2.417 2.745 -22.172 1.00 89.75 186 ALA A C 1
ATOM 1490 O O . ALA A 1 186 ? -3.285 3.217 -21.444 1.00 89.75 186 ALA A O 1
ATOM 1491 N N . ALA A 1 187 ? -2.562 1.557 -22.769 1.00 89.44 187 ALA A N 1
ATOM 1492 C CA . ALA A 1 187 ? -3.769 0.737 -22.657 1.00 89.44 187 ALA A CA 1
ATOM 1493 C C . ALA A 1 187 ? -4.067 0.263 -21.217 1.00 89.44 187 ALA A C 1
ATOM 1495 O O . ALA A 1 187 ? -5.226 0.057 -20.869 1.00 89.44 187 ALA A O 1
ATOM 1496 N N . GLY A 1 188 ? -3.041 0.100 -20.374 1.00 89.44 188 GLY A N 1
ATOM 1497 C CA . GLY A 1 188 ? -3.161 -0.366 -18.988 1.00 89.44 188 GLY A CA 1
ATOM 1498 C C . GLY A 1 188 ? -3.154 0.747 -17.935 1.00 89.44 188 GLY A C 1
ATOM 1499 O O . GLY A 1 188 ? -3.403 0.468 -16.763 1.00 89.44 188 GLY A O 1
ATOM 1500 N N . GLN A 1 189 ? -2.896 2.003 -18.322 1.00 93.19 189 GLN A N 1
ATOM 1501 C CA . GLN A 1 189 ? -2.697 3.111 -17.376 1.00 93.19 189 GLN A CA 1
ATOM 1502 C C . GLN A 1 189 ? -3.908 3.382 -16.487 1.00 93.19 189 GLN A C 1
ATOM 1504 O O . GLN A 1 189 ? -3.734 3.636 -15.298 1.00 93.19 189 GLN A O 1
ATOM 1509 N N . LEU A 1 190 ? -5.127 3.302 -17.029 1.00 93.94 190 LEU A N 1
ATOM 1510 C CA . LEU A 1 190 ? -6.339 3.533 -16.242 1.00 93.94 190 LEU A CA 1
ATOM 1511 C C . LEU A 1 190 ? -6.485 2.499 -15.121 1.00 93.94 190 LEU A C 1
ATOM 1513 O O . LEU A 1 190 ? -6.725 2.867 -13.974 1.00 93.94 190 LEU A O 1
ATOM 1517 N N . LEU A 1 191 ? -6.308 1.215 -15.442 1.00 94.12 191 LEU A N 1
ATOM 1518 C CA . LEU A 1 191 ? -6.395 0.140 -14.457 1.00 94.12 191 LEU A CA 1
ATOM 1519 C C . LEU A 1 191 ? -5.274 0.254 -13.419 1.00 94.12 191 LEU A C 1
ATOM 1521 O O . LEU A 1 191 ? -5.536 0.155 -12.222 1.00 94.12 191 LEU A O 1
ATOM 1525 N N . PHE A 1 192 ? -4.047 0.518 -13.873 1.00 95.12 192 PHE A N 1
ATOM 1526 C CA . PHE A 1 192 ? -2.896 0.750 -13.003 1.00 95.12 192 PHE A CA 1
ATOM 1527 C C . PHE A 1 192 ? -3.160 1.878 -11.997 1.00 95.12 192 PHE A C 1
ATOM 1529 O O . PHE A 1 192 ? -2.954 1.698 -10.794 1.00 95.12 192 PHE A O 1
ATOM 1536 N N . LEU A 1 193 ? -3.646 3.024 -12.482 1.00 96.06 193 LEU A N 1
ATOM 1537 C CA . LEU A 1 193 ? -3.974 4.175 -11.648 1.00 96.06 193 LEU A CA 1
ATOM 1538 C C . LEU A 1 193 ? -5.100 3.846 -10.678 1.00 96.06 193 LEU A C 1
ATOM 1540 O O . LEU A 1 193 ? -4.962 4.114 -9.492 1.00 96.06 193 LEU A O 1
ATOM 1544 N N . LEU A 1 194 ? -6.186 3.234 -11.149 1.00 95.38 194 LEU A N 1
ATOM 1545 C CA . LEU A 1 194 ? -7.329 2.894 -10.307 1.00 95.38 194 LEU A CA 1
ATOM 1546 C C . LEU A 1 194 ? -6.917 1.986 -9.143 1.00 95.38 194 LEU A C 1
ATOM 1548 O O . LEU A 1 194 ? -7.238 2.285 -7.995 1.00 95.38 194 LEU A O 1
ATOM 1552 N N . VAL A 1 195 ? -6.167 0.916 -9.418 1.00 95.12 195 VAL A N 1
ATOM 1553 C CA . VAL A 1 195 ? -5.731 -0.034 -8.385 1.00 95.12 195 VAL A CA 1
ATOM 1554 C C . VAL A 1 195 ? -4.790 0.634 -7.382 1.00 95.12 195 VAL A C 1
ATOM 1556 O O . VAL A 1 195 ? -5.022 0.537 -6.177 1.00 95.12 195 VAL A O 1
ATOM 1559 N N . ASN A 1 196 ? -3.759 1.347 -7.847 1.00 95.44 196 ASN A N 1
ATOM 1560 C CA . ASN A 1 196 ? -2.777 1.968 -6.951 1.00 95.44 196 ASN A CA 1
ATOM 1561 C C . ASN A 1 196 ? -3.368 3.165 -6.174 1.00 95.44 196 ASN A C 1
ATOM 1563 O O . ASN A 1 196 ? -3.038 3.357 -5.003 1.00 95.44 196 ASN A O 1
ATOM 1567 N N . LEU A 1 197 ? -4.299 3.927 -6.764 1.00 95.00 197 LEU A N 1
ATOM 1568 C CA . LEU A 1 197 ? -5.026 4.987 -6.058 1.00 95.00 197 LEU A CA 1
ATOM 1569 C C . LEU A 1 197 ? -5.958 4.412 -4.993 1.00 95.00 197 LEU A C 1
ATOM 1571 O O . LEU A 1 197 ? -5.941 4.898 -3.868 1.00 95.00 197 LEU A O 1
ATOM 1575 N N . LEU A 1 198 ? -6.732 3.363 -5.293 1.00 94.44 198 LEU A N 1
ATOM 1576 C CA . LEU A 1 198 ? -7.575 2.710 -4.285 1.00 94.44 198 LEU A CA 1
ATOM 1577 C C . LEU A 1 198 ? -6.734 2.134 -3.141 1.00 94.44 198 LEU A C 1
ATOM 1579 O O . LEU A 1 198 ? -7.067 2.337 -1.973 1.00 94.44 198 LEU A O 1
ATOM 1583 N N . TYR A 1 199 ? -5.616 1.484 -3.472 1.00 95.06 199 TYR A N 1
ATOM 1584 C CA . TYR A 1 199 ? -4.675 0.943 -2.495 1.00 95.06 199 TYR A CA 1
ATOM 1585 C C . TYR A 1 199 ? -4.047 2.039 -1.613 1.00 95.06 199 TYR A C 1
ATOM 1587 O O . TYR A 1 199 ? -3.813 1.816 -0.429 1.00 95.06 199 TYR A O 1
ATOM 1595 N N . GLY A 1 200 ? -3.829 3.246 -2.147 1.00 92.38 200 GLY A N 1
ATOM 1596 C CA . GLY A 1 200 ? -3.343 4.399 -1.380 1.00 92.38 200 GLY A CA 1
ATOM 1597 C C . GLY A 1 200 ? -4.417 5.143 -0.572 1.00 92.38 200 GLY A C 1
ATOM 1598 O O . GLY A 1 200 ? -4.133 5.607 0.534 1.00 92.38 200 GLY A O 1
ATOM 1599 N N . LEU A 1 201 ? -5.643 5.259 -1.097 1.00 93.00 201 LEU A N 1
ATOM 1600 C CA . LEU A 1 201 ? -6.733 6.056 -0.515 1.00 93.00 201 LEU A CA 1
ATOM 1601 C C . LEU A 1 201 ? -7.474 5.334 0.615 1.00 93.00 201 LEU A C 1
ATOM 1603 O O . LEU A 1 201 ? -7.847 5.966 1.604 1.00 93.00 201 LEU A O 1
ATOM 1607 N N . LEU A 1 202 ? -7.688 4.022 0.501 1.00 93.38 202 LEU A N 1
ATOM 1608 C CA . LEU A 1 202 ? -8.455 3.264 1.497 1.00 93.38 202 LEU A CA 1
ATOM 1609 C C . LEU A 1 202 ? -7.813 3.275 2.899 1.00 93.38 202 LEU A C 1
ATOM 1611 O O . LEU A 1 202 ? -8.549 3.417 3.875 1.00 93.38 202 LEU A O 1
ATOM 1615 N N . PRO A 1 203 ? -6.476 3.242 3.050 1.00 92.88 203 PRO A N 1
ATOM 1616 C CA . PRO A 1 203 ? -5.825 3.434 4.347 1.00 92.88 203 PRO A CA 1
ATOM 1617 C C . PRO A 1 203 ? -5.987 4.843 4.914 1.00 92.88 203 PRO A C 1
ATOM 1619 O O . PRO A 1 203 ? -6.078 4.979 6.132 1.00 92.88 203 PRO A O 1
ATOM 1622 N N . GLN A 1 204 ? -6.099 5.879 4.070 1.00 94.12 204 GLN A N 1
ATOM 1623 C CA . GLN A 1 204 ? -6.430 7.230 4.551 1.00 94.12 204 GLN A CA 1
ATOM 1624 C C . GLN A 1 204 ? -7.861 7.270 5.087 1.00 94.12 204 GLN A C 1
ATOM 1626 O O . GLN A 1 204 ? -8.114 7.811 6.161 1.00 94.12 204 GLN A O 1
ATOM 1631 N N . ALA A 1 205 ? -8.798 6.637 4.376 1.00 93.25 205 ALA A N 1
ATOM 1632 C CA . ALA A 1 205 ? -10.179 6.519 4.828 1.00 93.25 205 ALA A CA 1
ATOM 1633 C C . ALA A 1 205 ? -10.286 5.726 6.145 1.00 93.25 205 ALA A C 1
ATOM 1635 O O . ALA A 1 205 ? -11.053 6.113 7.029 1.00 93.25 205 ALA A O 1
ATOM 1636 N N . LEU A 1 206 ? -9.491 4.661 6.311 1.00 92.88 206 LEU A N 1
ATOM 1637 C CA . LEU A 1 206 ? -9.406 3.902 7.561 1.00 92.88 206 LEU A CA 1
ATOM 1638 C C . LEU A 1 206 ? -8.831 4.761 8.697 1.00 92.88 206 LEU A C 1
ATOM 1640 O O . LEU A 1 206 ? -9.413 4.805 9.778 1.00 92.88 206 LEU A O 1
ATOM 1644 N N . CYS A 1 207 ? -7.751 5.507 8.443 1.00 92.25 207 CYS A N 1
ATOM 1645 C CA . CYS A 1 207 ? -7.182 6.454 9.404 1.00 92.25 207 CYS A CA 1
ATOM 1646 C C . CYS A 1 207 ? -8.219 7.494 9.851 1.00 92.25 207 CYS A C 1
ATOM 1648 O O . CYS A 1 207 ? -8.446 7.691 11.046 1.00 92.25 207 CYS A O 1
ATOM 1650 N N . TYR A 1 208 ? -8.921 8.105 8.896 1.00 89.25 208 TYR A N 1
ATOM 1651 C CA . TYR A 1 208 ? -9.990 9.061 9.172 1.00 89.25 208 TYR A CA 1
ATOM 1652 C C . TYR A 1 208 ? -11.130 8.438 9.992 1.00 89.25 208 TYR A C 1
ATOM 1654 O O . TYR A 1 208 ? -11.638 9.047 10.937 1.00 89.25 208 TYR A O 1
ATOM 1662 N N . ARG A 1 209 ? -11.518 7.193 9.689 1.00 88.44 209 ARG A N 1
ATOM 1663 C CA . ARG A 1 209 ? -12.520 6.437 10.455 1.00 88.44 209 ARG A CA 1
ATOM 1664 C C . ARG A 1 209 ? -12.071 6.170 11.894 1.00 88.44 209 ARG A C 1
ATOM 1666 O O . ARG A 1 209 ? -12.911 6.244 12.796 1.00 88.44 209 ARG A O 1
ATOM 1673 N N . CYS A 1 210 ? -10.796 5.855 12.115 1.00 86.94 210 CYS A N 1
ATOM 1674 C CA . CYS A 1 210 ? -10.236 5.661 13.452 1.00 86.94 210 CYS A CA 1
ATOM 1675 C C . CYS A 1 210 ? -10.233 6.968 14.257 1.00 86.94 210 CYS A C 1
ATOM 1677 O O . CYS A 1 210 ? -10.624 6.957 15.421 1.00 86.94 210 CYS A O 1
ATOM 1679 N N . ALA A 1 211 ? -9.891 8.092 13.620 1.00 83.12 211 ALA A N 1
ATOM 1680 C CA . ALA A 1 211 ? -9.852 9.406 14.261 1.00 83.12 211 ALA A CA 1
ATOM 1681 C C . ALA A 1 211 ? -11.247 9.971 14.590 1.00 83.12 211 ALA A C 1
ATOM 1683 O O . ALA A 1 211 ? -11.455 10.551 15.650 1.00 83.12 211 ALA A O 1
ATOM 1684 N N . THR A 1 212 ? -12.224 9.802 13.694 1.00 79.56 212 THR A N 1
ATOM 1685 C CA . THR A 1 212 ? -13.572 10.382 13.863 1.00 79.56 212 THR A CA 1
ATOM 1686 C C . THR A 1 212 ? -14.476 9.599 14.806 1.00 79.56 212 THR A C 1
ATOM 1688 O O . THR A 1 212 ? -15.445 10.147 15.328 1.00 79.56 212 THR A O 1
ATOM 1691 N N . ARG A 1 213 ? -14.212 8.305 14.994 1.00 80.38 213 ARG A N 1
ATOM 1692 C CA . ARG A 1 213 ? -15.054 7.403 15.791 1.00 80.38 213 ARG A CA 1
ATOM 1693 C C . ARG A 1 213 ? -14.179 6.412 16.576 1.00 80.38 213 ARG A C 1
ATOM 1695 O O . ARG A 1 213 ? -14.198 5.211 16.272 1.00 80.38 213 ARG A O 1
ATOM 1702 N N . PRO A 1 214 ? -13.428 6.891 17.587 1.00 79.88 214 PRO A N 1
ATOM 1703 C CA . PRO A 1 214 ? -12.489 6.071 18.352 1.00 79.88 214 PRO A CA 1
ATOM 1704 C C . PRO A 1 214 ? -13.172 5.090 19.320 1.00 79.88 214 PRO A C 1
ATOM 1706 O O . PRO A 1 214 ? -12.504 4.239 19.891 1.00 79.88 214 PRO A O 1
ATOM 1709 N N . GLU A 1 215 ? -14.499 5.160 19.474 1.00 79.50 215 GLU A N 1
ATOM 1710 C CA . GLU A 1 215 ? -15.308 4.403 20.448 1.00 79.50 215 GLU A CA 1
ATOM 1711 C C . GLU A 1 215 ? -15.057 2.885 20.461 1.00 79.50 215 GLU A C 1
ATOM 1713 O O . GLU A 1 215 ? -15.198 2.247 21.500 1.00 79.50 215 GLU A O 1
ATOM 1718 N N . LEU A 1 216 ? -14.684 2.294 19.318 1.00 78.12 216 LEU A N 1
ATOM 1719 C CA . LEU A 1 216 ? -14.341 0.869 19.216 1.00 78.12 216 LEU A CA 1
ATOM 1720 C C . LEU A 1 216 ? -13.028 0.526 19.941 1.00 78.12 216 LEU A C 1
ATOM 1722 O O . LEU A 1 216 ? -12.869 -0.594 20.420 1.00 78.12 216 LEU A O 1
ATOM 1726 N N . PHE A 1 217 ? -12.083 1.460 19.970 1.00 81.06 217 PHE A N 1
ATOM 1727 C CA . PHE A 1 217 ? -10.687 1.220 20.331 1.00 81.06 217 PHE A CA 1
ATOM 1728 C C . PHE A 1 217 ? -10.373 1.570 21.784 1.00 81.06 217 PHE A C 1
ATOM 1730 O O . PHE A 1 217 ? -9.391 1.070 22.321 1.00 81.06 217 PHE A O 1
ATOM 1737 N N . LEU A 1 218 ? -11.212 2.382 22.427 1.00 78.19 218 LEU A N 1
ATOM 1738 C CA . LEU A 1 218 ? -11.031 2.801 23.816 1.00 78.19 218 LEU A CA 1
ATOM 1739 C C . LEU A 1 218 ? -11.332 1.651 24.779 1.00 78.19 218 LEU A C 1
ATOM 1741 O O . LEU A 1 218 ? -12.332 0.942 24.619 1.00 78.19 218 LEU A O 1
ATOM 1745 N N . ARG A 1 219 ? -10.506 1.486 25.817 1.00 67.12 219 ARG A N 1
ATOM 1746 C CA . ARG A 1 219 ? -10.846 0.591 26.927 1.00 67.12 219 ARG A CA 1
ATOM 1747 C C . ARG A 1 219 ? -11.872 1.252 27.855 1.00 67.12 219 ARG A C 1
ATOM 1749 O O . ARG A 1 219 ? -11.795 2.457 28.098 1.00 67.12 219 ARG A O 1
ATOM 1756 N N . PRO A 1 220 ? -12.831 0.489 28.411 1.00 61.09 220 PRO A N 1
ATOM 1757 C CA . PRO A 1 220 ? -13.675 0.994 29.485 1.00 61.09 220 PRO A CA 1
ATOM 1758 C C . PRO A 1 220 ? -12.796 1.401 30.672 1.00 61.09 220 PRO A C 1
ATOM 1760 O O . PRO A 1 220 ? -11.985 0.599 31.138 1.00 61.09 220 PRO A O 1
ATOM 1763 N N . SER A 1 221 ? -12.958 2.631 31.165 1.00 56.72 221 SER A N 1
ATOM 1764 C CA . SER A 1 221 ? -12.323 3.046 32.418 1.00 56.72 221 SER A CA 1
ATOM 1765 C C . SER A 1 221 ? -12.847 2.162 33.557 1.00 56.72 221 SER A C 1
ATOM 1767 O O . SER A 1 221 ? -14.061 1.931 33.613 1.00 56.72 221 SER A O 1
ATOM 1769 N N . PRO A 1 222 ? -11.987 1.641 34.454 1.00 52.72 222 PRO A N 1
ATOM 1770 C CA . PRO A 1 222 ? -12.467 0.944 35.636 1.00 52.72 222 PRO A CA 1
ATOM 1771 C C . PRO A 1 222 ? -13.317 1.918 36.455 1.00 52.72 222 PRO A C 1
ATOM 1773 O O . PRO A 1 222 ? -12.855 3.003 36.813 1.00 52.72 222 PRO A O 1
ATOM 1776 N N . GLU A 1 223 ? -14.571 1.546 36.726 1.00 47.50 223 GLU A N 1
ATOM 1777 C CA . GLU A 1 223 ? -15.453 2.312 37.605 1.00 47.50 223 GLU A CA 1
ATOM 1778 C C . GLU A 1 223 ? -14.708 2.623 38.903 1.00 47.50 223 GLU A C 1
ATOM 1780 O O . GLU A 1 223 ? -14.302 1.725 39.649 1.00 47.50 223 GLU A O 1
ATOM 1785 N N . ARG A 1 224 ? -14.509 3.916 39.171 1.00 43.91 224 ARG A N 1
ATOM 1786 C CA . ARG A 1 224 ? -14.025 4.391 40.461 1.00 43.91 224 ARG A CA 1
ATOM 1787 C C . ARG A 1 224 ? -15.134 4.065 41.462 1.00 43.91 224 ARG A C 1
ATOM 1789 O O . ARG A 1 224 ? -16.074 4.843 41.593 1.00 43.91 224 ARG A O 1
ATOM 1796 N N . LYS A 1 225 ? -15.059 2.890 42.102 1.00 42.03 225 LYS A N 1
ATOM 1797 C CA . LYS A 1 225 ? -15.944 2.512 43.211 1.00 42.03 225 LYS A CA 1
ATOM 1798 C C . LYS A 1 225 ? -15.909 3.656 44.216 1.00 42.03 225 LYS A C 1
ATOM 1800 O O . LYS A 1 225 ? -14.881 3.897 44.842 1.00 42.03 225 LYS A O 1
ATOM 1805 N N . THR A 1 226 ? -16.997 4.411 44.276 1.00 42.25 226 THR A N 1
ATOM 1806 C CA . THR A 1 226 ? -17.199 5.447 45.281 1.00 42.25 226 THR A CA 1
ATOM 1807 C C . THR A 1 226 ? -17.392 4.695 46.590 1.00 42.25 226 THR A C 1
ATOM 1809 O O . THR A 1 226 ? -18.334 3.912 46.711 1.00 42.25 226 THR A O 1
ATOM 1812 N N . GLN A 1 227 ? -16.419 4.828 47.485 1.00 34.91 227 GLN A N 1
ATOM 1813 C CA . GLN A 1 227 ? -16.488 4.335 48.854 1.00 34.91 227 GLN A CA 1
ATOM 1814 C C . GLN A 1 227 ? -16.931 5.483 49.754 1.00 34.91 227 GLN A C 1
ATOM 1816 O O . GLN A 1 227 ? -16.503 6.627 49.469 1.00 34.91 227 GLN A O 1
#

Secondary structure (DSSP, 8-state):
-TTTTTTHHHHHHHHHTTSTTTT---HHHHHHHHHHHHHHHHHHHHHTS------SS-HHHHTTT--GGG-HHHHHHHHHHHHHHHHHHHHHHHHTT---HHHHHHHHHT-GGGG-SSHHHHHHHHHIIIIIHHHHHHHHHHHHSS--THHHHHHHHHHHHHHHHHHHHHHHHH-TTS-GGGSPPGGGHHHHHHHHHHHHHHHHHHHHHHHH-GGGTPPPPPP----

Sequence (227 aa):
MYFEVSVPCCLYFPFCFTGKYGTQVGPLFLLHISYVLVSVWACFRVFSQPPTLEITGQVSKSQSLKNVLRRPLDVLFIIYLVLATAFCIFRGLVVLDCPWEWCLEYAQKYEPYLKDPSAYPKIQMLVGMLYSGPYYIMALYGLVVPGCEWMPDLTLVHSGALAQAQFSHIGASLHTRTPFSYRVPAAGQLLFLLVNLLYGLLPQALCYRCATRPELFLRPSPERKTQ